Protein AF-A0A170ZCL8-F1 (afdb_monomer_lite)

InterPro domains:
  IPR005365 Nitrogen permease regulator 3 [PF03666] (41-230)
  IPR005365 Nitrogen permease regulator 3 [PTHR13153] (8-232)

Secondary structure (DSSP, 8-state):
-----TT-TTS-EEEEETTEEEEEEEEEEPPP--TTS-S-SPPEEEEEEEEEETT--HHHHHHHHHHHHHHHHHHHHHHHHH-HHHHHHHHHHHHHHHHTT-TTS-S----HHHHHHHH-HHHHHHHHHHHHHHHTSEEEEEETTTEEEEEE-HHHHHHHH-TT----HHHHHHHHHH--TTPBP--SS-HHHHHHHS-TTS-HHHHHHHHH--TTSBHHHHHHHTT--HHHHHHHTT-

Foldseek 3Di:
DPDDDPPQQAPWDWDDDPQKTKTWHWHWAQAADDPPDDSPDDTDTDIDIDIDTPPDDPLLSVQVHVVRVVVSVVVSVVRNVPVLVVVLVVQLVVLLVVLVVPPPDDDPRDDSLVSSCVRHPVSVLVVQQVVCCVPQQWRWDDVVVPRTDTGHDLQRNCCVVPVVDRDRVVNLVVVLVVQDQQAFDDDPDQLVVVVVVDDPPPDVLVNQLSVVHDRPDGNNRSCVSSVHDSVVVSVVVRD

Radius of gyration: 21.67 Å; chains: 1; bounding box: 45×44×63 Å

Organism: Triatoma infestans (NCBI:txid30076)

pLDDT: mean 71.47, std 13.6, range [29.7, 88.5]

Sequence (239 aa):
YLRLNQNFVKVSYELKVNNVRFVGHPSQVQPCVKRGKSPNKPIILLNIVFALQASASHSIVKCYYELSKRLGTALKQEEKRCGYVNHQVKIMISAHDDCGRSDESDGDGVDPFEMILEQSSLASDLKNIYTDLCTSGLVQIRINRTLPMSFCLPQKVHQLQNKDLMVDPETIEKCLKKVRPYHGLLLLVEPCKLLETLIADTSNELIKLVKIYTPLKSLHTLSQDARLKLQSCSNWLVT

Structure (mmCIF, N/CA/C/O backbone):
data_AF-A0A170ZCL8-F1
#
_entry.id   AF-A0A170ZCL8-F1
#
loop_
_atom_site.group_PDB
_atom_site.id
_atom_site.type_symbol
_atom_site.label_atom_id
_atom_site.label_alt_id
_atom_site.label_comp_id
_atom_site.label_asym_id
_atom_site.label_entity_id
_atom_site.label_seq_id
_atom_site.pdbx_PDB_ins_code
_atom_site.Cartn_x
_atom_site.Cartn_y
_atom_site.Cartn_z
_atom_site.occupancy
_atom_site.B_iso_or_equiv
_atom_site.auth_seq_id
_atom_site.auth_comp_id
_atom_site.auth_asym_id
_atom_site.auth_atom_id
_atom_site.pdbx_PDB_model_num
ATOM 1 N N . TYR A 1 1 ? -0.986 2.720 -26.668 1.00 29.70 1 TYR A N 1
ATOM 2 C CA . TYR A 1 1 ? -0.470 3.886 -25.920 1.00 29.70 1 TYR A CA 1
ATOM 3 C C . TYR A 1 1 ? -1.454 5.051 -26.006 1.00 29.70 1 TYR A C 1
ATOM 5 O O . TYR A 1 1 ? -1.397 5.830 -26.948 1.00 29.70 1 TYR A O 1
ATOM 13 N N . LEU A 1 2 ? -2.401 5.159 -25.065 1.00 31.81 2 LEU A N 1
ATOM 14 C CA . LEU A 1 2 ? -3.303 6.316 -24.993 1.00 31.81 2 LEU A CA 1
ATOM 15 C C . LEU A 1 2 ? -2.594 7.451 -24.245 1.00 31.81 2 LEU A C 1
ATOM 17 O O . LEU A 1 2 ? -2.288 7.343 -23.059 1.00 31.81 2 LEU A O 1
ATOM 21 N N . ARG A 1 3 ? -2.282 8.521 -24.979 1.00 30.72 3 ARG A N 1
ATOM 22 C CA . ARG A 1 3 ? -1.590 9.719 -24.494 1.00 30.72 3 ARG A CA 1
ATOM 23 C C . ARG A 1 3 ? -2.532 10.486 -23.560 1.00 30.72 3 ARG A C 1
ATOM 25 O O . ARG A 1 3 ? -3.450 11.161 -24.013 1.00 30.72 3 ARG A O 1
ATOM 32 N N . LEU A 1 4 ? -2.336 10.340 -22.250 1.00 40.78 4 LEU A N 1
ATOM 33 C CA . LEU A 1 4 ? -3.091 11.079 -21.239 1.00 40.78 4 LEU A CA 1
ATOM 34 C C . LEU A 1 4 ? -2.685 12.559 -21.274 1.00 40.78 4 LEU A C 1
ATOM 36 O O . LEU A 1 4 ? -1.531 12.904 -21.023 1.00 40.78 4 LEU A O 1
ATOM 40 N N . ASN A 1 5 ? -3.645 13.424 -21.607 1.00 35.91 5 ASN A N 1
ATOM 41 C CA . ASN A 1 5 ? -3.468 14.873 -21.641 1.00 35.91 5 ASN A CA 1
ATOM 42 C C . ASN A 1 5 ? -3.040 15.417 -20.265 1.00 35.91 5 ASN A C 1
ATOM 44 O O . ASN A 1 5 ? -3.601 15.045 -19.233 1.00 35.91 5 ASN A O 1
ATOM 48 N N . GLN A 1 6 ? -2.095 16.363 -20.271 1.00 42.09 6 GLN A N 1
ATOM 49 C CA . GLN A 1 6 ? -1.476 17.002 -19.095 1.00 42.09 6 GLN A CA 1
ATOM 50 C C . GLN A 1 6 ? -2.456 17.752 -18.160 1.00 42.09 6 GLN A C 1
ATOM 52 O O . GLN A 1 6 ? -2.046 18.241 -17.112 1.00 42.09 6 GLN A O 1
ATOM 57 N N . ASN A 1 7 ? -3.751 17.802 -18.485 1.00 37.53 7 ASN A N 1
ATOM 58 C CA . ASN A 1 7 ? -4.774 18.527 -17.725 1.00 37.53 7 ASN A CA 1
ATOM 59 C C . ASN A 1 7 ? -5.430 17.706 -16.594 1.00 37.53 7 ASN A C 1
ATOM 61 O O . ASN A 1 7 ? -6.187 18.260 -15.804 1.00 37.53 7 ASN A O 1
ATOM 65 N N . PHE A 1 8 ? -5.137 16.405 -16.464 1.00 43.09 8 PHE A N 1
ATOM 66 C CA . PHE A 1 8 ? -5.788 15.522 -15.476 1.00 43.09 8 PHE A CA 1
ATOM 67 C C . PHE A 1 8 ? -5.082 15.424 -14.117 1.00 43.09 8 PHE A C 1
ATOM 69 O O . PHE A 1 8 ? -5.422 14.566 -13.316 1.00 43.09 8 PHE A O 1
ATOM 76 N N . VAL A 1 9 ? -4.146 16.323 -13.811 1.00 43.97 9 VAL A N 1
ATOM 77 C CA . VAL A 1 9 ? -3.183 16.266 -12.686 1.00 43.97 9 VAL A CA 1
ATOM 78 C C . VAL A 1 9 ? -3.770 16.090 -11.263 1.00 43.97 9 VAL A C 1
ATOM 80 O O . VAL A 1 9 ? -3.011 15.926 -10.309 1.00 43.97 9 VAL A O 1
ATOM 83 N N . LYS A 1 10 ? -5.095 16.089 -11.069 1.00 42.00 10 LYS A N 1
ATOM 84 C CA . LYS A 1 10 ? -5.740 15.855 -9.760 1.00 42.00 10 LYS A CA 1
ATOM 85 C C . LYS A 1 10 ? -7.084 15.118 -9.810 1.00 42.00 10 LYS A C 1
ATOM 87 O O . LYS A 1 10 ? -7.735 15.009 -8.773 1.00 42.00 10 LYS A O 1
ATOM 92 N N . VAL A 1 11 ? -7.529 14.646 -10.974 1.00 45.38 11 VAL A N 1
ATOM 93 C CA . VAL A 1 11 ? -8.882 14.085 -11.131 1.00 45.38 11 VAL A CA 1
ATOM 94 C C . VAL A 1 11 ? -8.796 12.565 -11.200 1.00 45.38 11 VAL A C 1
ATOM 96 O O . VAL A 1 11 ? -7.907 12.024 -11.854 1.00 45.38 11 VAL A O 1
ATOM 99 N N . SER A 1 12 ? -9.701 11.880 -10.498 1.00 51.16 12 SER A N 1
ATOM 100 C CA . SER A 1 12 ? -9.861 10.429 -10.592 1.00 51.16 12 SER A CA 1
ATOM 101 C C . SER A 1 12 ? -10.035 10.025 -12.050 1.00 51.16 12 SER A C 1
ATOM 103 O O . SER A 1 12 ? -10.982 10.463 -12.704 1.00 51.16 12 SER A O 1
ATOM 105 N N . TYR A 1 13 ? -9.107 9.220 -12.559 1.00 55.72 13 TYR A N 1
ATOM 106 C CA . TYR A 1 13 ? -9.197 8.690 -13.905 1.00 55.72 13 TYR A CA 1
ATOM 107 C C . TYR A 1 13 ? -9.897 7.340 -13.842 1.00 55.72 13 TYR A C 1
ATOM 109 O O . TYR A 1 13 ? -9.362 6.381 -13.281 1.00 55.72 13 TYR A O 1
ATOM 117 N N . GLU A 1 14 ? -11.100 7.297 -14.401 1.00 56.03 14 GLU A N 1
ATOM 118 C CA . GLU A 1 14 ? -11.858 6.076 -14.621 1.00 56.03 14 GLU A CA 1
ATOM 119 C C . GLU A 1 14 ? -12.137 5.960 -16.120 1.00 56.03 14 GLU A C 1
ATOM 121 O O . GLU A 1 14 ? -12.876 6.764 -16.688 1.00 56.03 14 GLU A O 1
ATOM 126 N N . LEU A 1 15 ? -11.516 4.982 -16.778 1.00 57.78 15 LEU A N 1
ATOM 127 C CA . LEU A 1 15 ? -11.761 4.688 -18.188 1.00 57.78 15 LEU A CA 1
ATOM 128 C C . LEU A 1 15 ? -12.281 3.261 -18.301 1.00 57.78 15 LEU A C 1
ATOM 130 O O . LEU A 1 15 ? -11.588 2.308 -17.956 1.00 57.78 15 LEU A O 1
ATOM 134 N N . LYS A 1 16 ? -13.506 3.105 -18.798 1.00 58.59 16 LYS A N 1
ATOM 135 C CA . LYS A 1 16 ? -14.080 1.795 -19.100 1.00 58.59 16 LYS A CA 1
ATOM 136 C C . LYS A 1 16 ? -13.888 1.509 -20.582 1.00 58.59 16 LYS A C 1
ATOM 138 O O . LYS A 1 16 ? -14.457 2.201 -21.420 1.00 58.59 16 LYS A O 1
ATOM 143 N N . VAL A 1 17 ? -13.102 0.486 -20.895 1.00 61.31 17 VAL A N 1
ATOM 144 C CA . VAL A 1 17 ? -12.978 -0.050 -22.253 1.00 61.31 17 VAL A CA 1
ATOM 145 C C . VAL A 1 17 ? -13.380 -1.514 -22.193 1.00 61.31 17 VAL A C 1
ATOM 147 O O . VAL A 1 17 ? -12.732 -2.327 -21.534 1.00 61.31 17 VAL A O 1
ATOM 150 N N . ASN A 1 18 ? -14.480 -1.850 -22.865 1.00 69.94 18 ASN A N 1
ATOM 151 C CA . ASN A 1 18 ? -15.075 -3.187 -22.860 1.00 69.94 18 ASN A CA 1
ATOM 152 C C . ASN A 1 18 ? -15.367 -3.693 -21.427 1.00 69.94 18 ASN A C 1
ATOM 154 O O . ASN A 1 18 ? -16.066 -3.032 -20.651 1.00 69.94 18 ASN A O 1
ATOM 158 N N . ASN A 1 19 ? -14.811 -4.861 -21.081 1.00 69.25 19 ASN A N 1
ATOM 159 C CA . ASN A 1 19 ? -14.944 -5.529 -19.786 1.00 69.25 19 ASN A CA 1
ATOM 160 C C . ASN A 1 19 ? -13.862 -5.125 -18.772 1.00 69.25 19 ASN A C 1
ATOM 162 O O . ASN A 1 19 ? -13.775 -5.738 -17.707 1.00 69.25 19 ASN A O 1
ATOM 166 N N . VAL A 1 20 ? -13.062 -4.096 -19.072 1.00 70.25 20 VAL A N 1
ATOM 167 C CA . VAL A 1 20 ? -11.973 -3.620 -18.214 1.00 70.25 20 VAL A CA 1
ATOM 168 C C . VAL A 1 20 ? -12.199 -2.153 -17.840 1.00 70.25 20 VAL A C 1
ATOM 170 O O . VAL A 1 20 ? -12.483 -1.301 -18.683 1.00 70.25 20 VAL A O 1
ATOM 173 N N . ARG A 1 21 ? -12.092 -1.856 -16.547 1.00 71.62 21 ARG A N 1
ATOM 174 C CA . ARG A 1 21 ? -12.152 -0.522 -15.952 1.00 71.62 21 ARG A CA 1
ATOM 175 C C . ARG A 1 21 ? -10.758 -0.155 -15.457 1.00 71.62 21 ARG A C 1
ATOM 177 O O . ARG A 1 21 ? -10.243 -0.769 -14.528 1.00 71.62 21 ARG A O 1
ATOM 184 N N . PHE A 1 22 ? -10.153 0.845 -16.077 1.00 74.44 22 PHE A N 1
ATOM 185 C CA . PHE A 1 22 ? -8.878 1.414 -15.666 1.00 74.44 22 PHE A CA 1
ATOM 186 C C . PHE A 1 22 ? -9.122 2.469 -14.592 1.00 74.44 22 PHE A C 1
ATOM 188 O O . PHE A 1 22 ? -9.864 3.421 -14.827 1.00 74.44 22 PHE A O 1
ATOM 195 N N . VAL A 1 23 ? -8.504 2.296 -13.428 1.00 72.88 23 VAL A N 1
ATOM 196 C CA . VAL A 1 23 ? -8.643 3.163 -12.256 1.00 72.88 23 VAL A CA 1
ATOM 197 C C . VAL A 1 23 ? -7.262 3.662 -11.865 1.00 72.88 23 VAL A C 1
ATOM 199 O O . VAL A 1 23 ? -6.367 2.868 -11.584 1.00 72.88 23 VAL A O 1
ATOM 202 N N . GLY A 1 24 ? -7.066 4.975 -11.827 1.00 64.44 24 GLY A N 1
ATOM 203 C CA . GLY A 1 24 ? -5.784 5.547 -11.426 1.00 64.44 24 GLY A CA 1
ATOM 204 C C . GLY A 1 24 ? -5.890 6.980 -10.931 1.00 64.44 24 GLY A C 1
ATOM 205 O O . GLY A 1 24 ? -6.834 7.709 -11.248 1.00 64.44 24 GLY A O 1
ATOM 206 N N . HIS A 1 25 ? -4.898 7.390 -10.148 1.00 65.00 25 HIS A N 1
ATOM 207 C CA . HIS A 1 25 ? -4.704 8.776 -9.755 1.00 65.00 25 HIS A CA 1
ATOM 208 C C . HIS A 1 25 ? -3.434 9.315 -10.428 1.00 65.00 25 HIS A C 1
ATOM 210 O O . HIS A 1 25 ? -2.323 9.008 -9.976 1.00 65.00 25 HIS A O 1
ATOM 216 N N . PRO A 1 26 ? -3.563 10.097 -11.516 1.00 60.16 26 PRO A N 1
ATOM 217 C CA . PRO A 1 26 ? -2.404 10.681 -12.174 1.00 60.16 26 PRO A CA 1
ATOM 218 C C . PRO A 1 26 ? -1.692 11.619 -11.201 1.00 60.16 26 PRO A C 1
ATOM 220 O O . PRO A 1 26 ? -2.253 12.610 -10.732 1.00 60.16 26 PRO A O 1
ATOM 223 N N . SER A 1 27 ? -0.450 11.289 -10.864 1.00 56.75 27 SER A N 1
ATOM 224 C CA . SER A 1 27 ? 0.326 12.015 -9.869 1.00 56.75 27 SER A CA 1
ATOM 225 C C . SER A 1 27 ? 1.436 12.783 -10.567 1.00 56.75 27 SER A C 1
ATOM 227 O O . SER A 1 27 ? 2.410 12.216 -11.056 1.00 56.75 27 SER A O 1
ATOM 229 N N . GLN A 1 28 ? 1.319 14.112 -10.598 1.00 57.62 28 GLN A N 1
ATOM 230 C CA . GLN A 1 28 ? 2.414 14.939 -11.095 1.00 57.62 28 GLN A CA 1
ATOM 231 C C . GLN A 1 28 ? 3.550 14.949 -10.070 1.00 57.62 28 GLN A C 1
ATOM 233 O O . GLN A 1 28 ? 3.407 15.467 -8.945 1.00 57.62 28 GLN A O 1
ATOM 238 N N . VAL A 1 29 ? 4.683 14.389 -10.481 1.00 58.31 29 VAL A N 1
ATOM 239 C CA . VAL A 1 29 ? 5.902 14.344 -9.691 1.00 58.31 29 VAL A CA 1
ATOM 240 C C . VAL A 1 29 ? 6.794 15.496 -10.142 1.00 58.31 29 VAL A C 1
ATOM 242 O O . VAL A 1 29 ? 7.237 15.578 -11.285 1.00 58.31 29 VAL A O 1
ATOM 245 N N . GLN A 1 30 ? 7.013 16.447 -9.236 1.00 55.00 30 GLN A N 1
ATOM 246 C CA . GLN A 1 30 ? 7.969 17.521 -9.479 1.00 55.00 30 GLN A CA 1
ATOM 247 C C . GLN A 1 30 ? 9.373 17.020 -9.121 1.00 55.00 30 GLN A C 1
ATOM 249 O O . GLN A 1 30 ? 9.526 16.450 -8.036 1.00 55.00 30 GLN A O 1
ATOM 254 N N . PRO A 1 31 ? 10.382 17.241 -9.981 1.00 54.31 31 PRO A N 1
ATOM 255 C CA . PRO A 1 31 ? 11.750 16.824 -9.707 1.00 54.31 31 PRO A CA 1
ATOM 256 C C . PRO A 1 31 ? 12.303 17.462 -8.430 1.00 54.31 31 PRO A C 1
ATOM 258 O O . PRO A 1 31 ? 11.972 18.599 -8.087 1.00 54.31 31 PRO A O 1
ATOM 261 N N . CYS A 1 32 ? 13.217 16.760 -7.759 1.00 46.41 32 CYS A N 1
ATOM 262 C CA . CYS A 1 32 ? 13.973 17.311 -6.638 1.00 46.41 32 CYS A CA 1
ATOM 263 C C . CYS A 1 32 ? 14.767 18.566 -7.063 1.00 46.41 32 CYS A C 1
ATOM 265 O O . CYS A 1 32 ? 15.687 18.491 -7.898 1.00 46.41 32 CYS A O 1
ATOM 267 N N . VAL A 1 33 ? 14.433 19.710 -6.453 1.00 50.56 33 VAL A N 1
ATOM 268 C CA . VAL A 1 33 ? 15.186 20.966 -6.552 1.00 50.56 33 VAL A CA 1
ATOM 269 C C . VAL A 1 33 ? 16.325 20.907 -5.535 1.00 50.56 33 VAL A C 1
ATOM 271 O O . VAL A 1 33 ? 16.160 21.260 -4.369 1.00 50.56 33 VAL A O 1
ATOM 274 N N . LYS A 1 34 ? 17.503 20.439 -5.957 1.00 46.84 34 LYS A N 1
ATOM 275 C CA . LYS A 1 34 ? 18.723 20.644 -5.163 1.00 46.84 34 LYS A CA 1
ATOM 276 C C . LYS A 1 34 ? 19.035 22.147 -5.195 1.00 46.84 34 LYS A C 1
ATOM 278 O O . LYS A 1 34 ? 19.140 22.709 -6.286 1.00 46.84 34 LYS A O 1
ATOM 283 N N . ARG A 1 35 ? 19.141 22.797 -4.025 1.00 43.53 35 ARG A N 1
ATOM 284 C CA . ARG A 1 35 ? 19.491 24.229 -3.906 1.00 43.53 35 ARG A CA 1
ATOM 285 C C . ARG A 1 35 ? 20.733 24.519 -4.763 1.00 43.53 35 ARG A C 1
ATOM 287 O O . ARG A 1 35 ? 21.769 23.899 -4.552 1.00 43.53 35 ARG A O 1
ATOM 294 N N . GLY A 1 36 ? 20.603 25.425 -5.735 1.00 48.81 36 GLY A N 1
ATOM 295 C CA . GLY A 1 36 ? 21.721 25.930 -6.543 1.00 48.81 36 GLY A CA 1
ATOM 296 C C . GLY A 1 36 ? 21.880 25.376 -7.968 1.00 48.81 36 GLY A C 1
ATOM 297 O O . GLY A 1 36 ? 22.827 25.772 -8.636 1.00 48.81 36 GLY A O 1
ATOM 298 N N . LYS A 1 37 ? 20.993 24.506 -8.479 1.00 46.94 37 LYS A N 1
ATOM 299 C CA . LYS A 1 37 ? 20.982 24.122 -9.912 1.00 46.94 37 LYS A CA 1
ATOM 300 C C . LYS A 1 37 ? 19.646 24.487 -10.563 1.00 46.94 37 LYS A C 1
ATOM 302 O O . LYS A 1 37 ? 18.600 24.323 -9.938 1.00 46.94 37 LYS A O 1
ATOM 307 N N . SER A 1 38 ? 19.705 25.011 -11.790 1.00 42.34 38 SER A N 1
ATOM 308 C CA . SER A 1 38 ? 18.560 25.526 -12.555 1.00 42.34 38 SER A CA 1
ATOM 309 C C . SER A 1 38 ? 17.382 24.533 -12.618 1.00 42.34 38 SER A C 1
ATOM 311 O O . SER A 1 38 ? 17.595 23.316 -12.610 1.00 42.34 38 SER A O 1
ATOM 313 N N . PRO A 1 39 ? 16.128 25.020 -12.706 1.00 48.50 39 PRO A N 1
ATOM 314 C CA . PRO A 1 39 ? 14.911 24.201 -12.644 1.00 48.50 39 PRO A CA 1
ATOM 315 C C . PRO A 1 39 ? 14.649 23.363 -13.914 1.00 48.50 39 PRO A C 1
ATOM 317 O O . PRO A 1 39 ? 13.539 22.881 -14.111 1.00 48.50 39 PRO A O 1
ATOM 320 N N . ASN A 1 40 ? 15.653 23.140 -14.768 1.00 44.97 40 ASN A N 1
ATOM 321 C CA . ASN A 1 40 ? 15.523 22.493 -16.082 1.00 44.97 40 ASN A CA 1
ATOM 322 C C . ASN A 1 40 ? 15.459 20.955 -16.030 1.00 44.97 40 ASN A C 1
ATOM 324 O O . ASN A 1 40 ? 15.904 20.278 -16.955 1.00 44.97 40 ASN A O 1
ATOM 328 N N . LYS A 1 41 ? 14.919 20.366 -14.959 1.00 55.25 41 LYS A N 1
ATOM 329 C CA . LYS A 1 41 ? 14.630 18.926 -14.964 1.00 55.25 41 LYS A CA 1
ATOM 330 C C . LYS A 1 41 ? 13.221 18.710 -15.522 1.00 55.25 41 LYS A C 1
ATOM 332 O O . LYS A 1 41 ? 12.296 19.355 -15.025 1.00 55.25 41 LYS A O 1
ATOM 337 N N . PRO A 1 42 ? 13.033 17.825 -16.519 1.00 55.22 42 PRO A N 1
ATOM 338 C CA . PRO A 1 42 ? 11.715 17.567 -17.081 1.00 55.22 42 PRO A CA 1
ATOM 339 C C . PRO A 1 42 ? 10.770 17.058 -15.988 1.00 55.22 42 PRO A C 1
ATOM 341 O O . PRO A 1 42 ? 11.149 16.243 -15.146 1.00 55.22 42 PRO A O 1
ATOM 344 N N . ILE A 1 43 ? 9.541 17.575 -15.988 1.00 58.22 43 ILE A N 1
ATOM 345 C CA . ILE A 1 43 ? 8.468 17.118 -15.104 1.00 58.22 43 ILE A CA 1
ATOM 346 C C . ILE A 1 43 ? 8.180 15.653 -15.441 1.00 58.22 43 ILE A C 1
ATOM 348 O O . ILE A 1 43 ? 7.842 15.341 -16.582 1.00 58.22 43 ILE A O 1
ATOM 352 N N . ILE A 1 44 ? 8.281 14.767 -14.450 1.00 65.69 44 ILE A N 1
ATOM 353 C CA . ILE A 1 44 ? 7.926 13.357 -14.615 1.00 65.69 44 ILE A CA 1
ATOM 354 C C . ILE A 1 44 ? 6.444 13.217 -14.256 1.00 65.69 44 ILE A C 1
ATOM 356 O O . ILE A 1 44 ? 6.033 13.434 -13.113 1.00 65.69 44 ILE A O 1
ATOM 360 N N . LEU A 1 45 ? 5.618 12.887 -15.248 1.00 68.12 45 LEU A N 1
ATOM 361 C CA . LEU A 1 45 ? 4.231 12.501 -15.007 1.00 68.12 45 LEU A CA 1
ATOM 362 C C . LEU A 1 45 ? 4.209 11.013 -14.653 1.00 68.12 45 LEU A C 1
ATOM 364 O O . LEU A 1 45 ? 4.455 10.175 -15.517 1.00 68.12 45 LEU A O 1
ATOM 368 N N . LEU A 1 46 ? 3.927 10.693 -13.390 1.00 69.62 46 LEU A N 1
ATOM 369 C CA . LEU A 1 46 ? 3.805 9.315 -12.933 1.00 69.62 46 LEU A CA 1
ATOM 370 C C . LEU A 1 46 ? 2.324 8.947 -12.832 1.00 69.62 46 LEU A C 1
ATOM 372 O O . LEU A 1 46 ? 1.581 9.516 -12.030 1.00 69.62 46 LEU A O 1
ATOM 376 N N . ASN A 1 47 ? 1.907 7.962 -13.621 1.00 73.88 47 ASN A N 1
ATOM 377 C CA . ASN A 1 47 ? 0.536 7.469 -13.622 1.00 73.88 47 ASN A CA 1
ATOM 378 C C . ASN A 1 47 ? 0.528 5.997 -13.213 1.00 73.88 47 ASN A C 1
ATOM 380 O O . ASN A 1 47 ? 0.979 5.145 -13.972 1.00 73.88 47 ASN A O 1
ATOM 384 N N . ILE A 1 48 ? -0.004 5.709 -12.024 1.00 78.00 48 ILE A N 1
ATOM 385 C CA . ILE A 1 48 ? -0.245 4.339 -11.562 1.00 78.00 48 ILE A CA 1
ATOM 386 C C . ILE A 1 48 ? -1.702 4.007 -11.851 1.00 78.00 48 ILE A C 1
ATOM 388 O O . ILE A 1 48 ? -2.607 4.607 -11.263 1.00 78.00 48 ILE A O 1
ATOM 392 N N . VAL A 1 49 ? -1.917 3.066 -12.765 1.00 80.12 49 VAL A N 1
ATOM 393 C CA . VAL A 1 49 ? -3.245 2.666 -13.230 1.00 80.12 49 VAL A CA 1
ATOM 394 C C . VAL A 1 49 ? -3.446 1.185 -12.943 1.00 80.12 49 VAL A C 1
ATOM 396 O O . VAL A 1 49 ? -2.646 0.352 -13.358 1.00 80.12 49 VAL A O 1
ATOM 399 N N . PHE A 1 50 ? -4.534 0.865 -12.257 1.00 81.00 50 PHE A N 1
ATOM 400 C CA . PHE A 1 50 ? -5.001 -0.496 -12.041 1.00 81.00 50 PHE A CA 1
ATOM 401 C C . PHE A 1 50 ? -6.062 -0.845 -13.080 1.00 81.00 50 PHE A C 1
ATOM 403 O O . PHE A 1 50 ? -6.972 -0.056 -13.331 1.00 81.00 50 PHE A O 1
ATOM 410 N N . ALA A 1 51 ? -5.967 -2.032 -13.670 1.00 81.56 51 ALA A N 1
ATOM 411 C CA . ALA A 1 51 ? -6.991 -2.578 -14.550 1.00 81.56 51 ALA A CA 1
ATOM 412 C C . ALA A 1 51 ? -7.877 -3.544 -13.751 1.00 81.56 51 ALA A C 1
ATOM 414 O O . ALA A 1 51 ? -7.407 -4.576 -13.278 1.00 81.56 51 ALA A O 1
ATOM 415 N N . LEU A 1 52 ? -9.151 -3.196 -13.577 1.00 80.00 52 LEU A N 1
ATOM 416 C CA . LEU A 1 52 ? -10.156 -4.010 -12.893 1.00 80.00 52 LEU A CA 1
ATOM 417 C C . LEU A 1 52 ? -11.200 -4.538 -13.875 1.00 80.00 52 LEU A C 1
ATOM 419 O O . LEU A 1 52 ? -11.402 -3.974 -14.946 1.00 80.00 52 LEU A O 1
ATOM 423 N N . GLN A 1 53 ? -11.926 -5.587 -13.493 1.00 75.62 53 GLN A N 1
ATOM 424 C CA . GLN A 1 53 ? -13.077 -6.052 -14.263 1.00 75.62 53 GLN A CA 1
ATOM 425 C C . GLN A 1 53 ? -14.232 -5.039 -14.184 1.00 75.62 53 GLN A C 1
ATOM 427 O O . GLN A 1 53 ? -14.489 -4.435 -13.141 1.00 75.62 53 GLN A O 1
ATOM 432 N N . ALA A 1 54 ? -14.966 -4.860 -15.283 1.00 70.31 54 ALA A N 1
ATOM 433 C CA . ALA A 1 54 ? -16.062 -3.893 -15.390 1.00 70.31 54 ALA A CA 1
ATOM 434 C C . ALA A 1 54 ? -17.205 -4.101 -14.375 1.00 70.31 54 ALA A C 1
ATOM 436 O O . ALA A 1 54 ? -17.901 -3.129 -14.062 1.00 70.31 54 ALA A O 1
ATOM 437 N N . SER A 1 55 ? -17.378 -5.332 -13.882 1.00 71.31 55 SER A N 1
ATOM 438 C CA . SER A 1 55 ? -18.376 -5.754 -12.889 1.00 71.31 55 SER A CA 1
ATOM 439 C C . SER A 1 55 ? -18.009 -5.414 -11.440 1.00 71.31 55 SER A C 1
ATOM 441 O O . SER A 1 55 ? -18.826 -5.640 -10.550 1.00 71.31 55 SER A O 1
ATOM 443 N N . ALA A 1 56 ? -16.810 -4.883 -11.178 1.00 72.44 56 ALA A N 1
ATOM 444 C CA . ALA A 1 56 ? -16.388 -4.538 -9.824 1.00 72.44 56 ALA A CA 1
ATOM 445 C C . ALA A 1 56 ? -17.289 -3.452 -9.205 1.00 72.44 56 ALA A C 1
ATOM 447 O O . ALA A 1 56 ? -17.664 -2.479 -9.871 1.00 72.44 56 ALA A O 1
ATOM 448 N N . SER A 1 57 ? -17.615 -3.609 -7.918 1.00 77.94 57 SER A N 1
ATOM 449 C CA . SER A 1 57 ? -18.437 -2.650 -7.176 1.00 77.94 57 SER A CA 1
ATOM 450 C C . SER A 1 57 ? -17.729 -1.298 -7.021 1.00 77.94 57 SER A C 1
ATOM 452 O O . SER A 1 57 ? -16.497 -1.199 -7.025 1.00 77.94 57 SER A O 1
ATOM 454 N N . HIS A 1 58 ? -18.513 -0.227 -6.878 1.00 77.81 58 HIS A N 1
ATOM 455 C CA . HIS A 1 58 ? -17.980 1.134 -6.770 1.00 77.81 58 HIS A CA 1
ATOM 456 C C . HIS A 1 58 ? -17.066 1.312 -5.544 1.00 77.81 58 HIS A C 1
ATOM 458 O O . HIS A 1 58 ? -16.058 2.015 -5.611 1.00 77.81 58 HIS A O 1
ATOM 464 N N . SER A 1 59 ? -17.360 0.618 -4.444 1.00 77.06 59 SER A N 1
ATOM 465 C CA . SER A 1 59 ? -16.553 0.653 -3.223 1.00 77.06 59 SER A CA 1
ATOM 466 C C . SER A 1 59 ? -15.164 0.035 -3.432 1.00 77.06 59 SER A C 1
ATOM 468 O O . SER A 1 59 ? -14.175 0.591 -2.956 1.00 77.06 59 SER A O 1
ATOM 470 N N . ILE A 1 60 ? -15.056 -1.056 -4.204 1.00 78.69 60 ILE A N 1
ATOM 471 C CA . ILE A 1 60 ? -13.762 -1.653 -4.584 1.00 78.69 60 ILE A CA 1
ATOM 472 C C . ILE A 1 60 ? -12.962 -0.662 -5.421 1.00 78.69 60 ILE A C 1
ATOM 474 O O . ILE A 1 60 ? -11.798 -0.395 -5.130 1.00 78.69 60 ILE A O 1
ATOM 478 N N . VAL A 1 61 ? -13.600 -0.072 -6.433 1.00 80.56 61 VAL A N 1
ATOM 479 C CA . VAL A 1 61 ? -12.975 0.935 -7.301 1.00 80.56 61 VAL A CA 1
ATOM 480 C C . VAL A 1 61 ? -12.420 2.098 -6.472 1.00 80.56 61 VAL A C 1
ATOM 482 O O . VAL A 1 61 ? -11.278 2.510 -6.679 1.00 80.56 61 VAL A O 1
ATOM 485 N N . LYS A 1 62 ? -13.171 2.567 -5.468 1.00 80.88 62 LYS A N 1
ATOM 486 C CA . LYS A 1 62 ? -12.727 3.601 -4.521 1.00 80.88 62 LYS A CA 1
ATOM 487 C C . LYS A 1 62 ? -11.508 3.164 -3.697 1.00 80.88 62 LYS A C 1
ATOM 489 O O . LYS A 1 62 ? -10.599 3.971 -3.504 1.00 80.88 62 LYS A O 1
ATOM 494 N N . CYS A 1 63 ? -11.440 1.911 -3.245 1.00 81.06 63 CYS A N 1
ATOM 495 C CA . CYS A 1 63 ? -10.265 1.387 -2.540 1.00 81.06 63 CYS A CA 1
ATOM 496 C C . CYS A 1 63 ? -9.015 1.367 -3.436 1.00 81.06 63 CYS A C 1
ATOM 498 O O . CYS A 1 63 ? -7.970 1.867 -3.028 1.00 81.06 63 CYS A O 1
ATOM 500 N N . TYR A 1 64 ? -9.116 0.862 -4.670 1.00 83.31 64 TYR A N 1
ATOM 501 C CA . TYR A 1 64 ? -7.991 0.866 -5.620 1.00 83.31 64 TYR A CA 1
ATOM 502 C C . TYR A 1 64 ? -7.564 2.284 -6.016 1.00 83.31 64 TYR A C 1
ATOM 504 O O . TYR A 1 64 ? -6.376 2.554 -6.207 1.00 83.31 64 TYR A O 1
ATOM 512 N N . TYR A 1 65 ? -8.517 3.212 -6.085 1.00 82.50 65 TYR A N 1
ATOM 513 C CA . TYR A 1 65 ? -8.224 4.626 -6.269 1.00 82.50 65 TYR A CA 1
ATOM 514 C C . TYR A 1 65 ? -7.417 5.206 -5.098 1.00 82.50 65 TYR A C 1
ATOM 516 O O . TYR A 1 65 ? -6.396 5.860 -5.318 1.00 82.50 65 TYR A O 1
ATOM 524 N N . GLU A 1 66 ? -7.832 4.946 -3.857 1.00 82.38 66 GLU A N 1
ATOM 525 C CA . GLU A 1 66 ? -7.113 5.415 -2.668 1.00 82.38 66 GLU A CA 1
ATOM 526 C C . GLU A 1 66 ? -5.713 4.789 -2.574 1.00 82.38 66 GLU A C 1
ATOM 528 O O . GLU A 1 66 ? -4.757 5.489 -2.242 1.00 82.38 66 GLU A O 1
ATOM 533 N N . LEU A 1 67 ? -5.554 3.518 -2.957 1.00 84.06 67 LEU A N 1
ATOM 534 C CA . LEU A 1 67 ? -4.244 2.875 -3.078 1.00 84.06 67 LEU A CA 1
ATOM 535 C C . LEU A 1 67 ? -3.356 3.575 -4.116 1.00 84.06 67 LEU A C 1
ATOM 537 O O . LEU A 1 67 ? -2.223 3.940 -3.804 1.00 84.06 67 LEU A O 1
ATOM 541 N N . SER A 1 68 ? -3.868 3.810 -5.330 1.00 84.88 68 SER A N 1
ATOM 542 C CA . SER A 1 68 ? -3.139 4.521 -6.395 1.00 84.88 68 SER A CA 1
ATOM 543 C C . SER A 1 68 ? -2.700 5.914 -5.937 1.00 84.88 68 SER A C 1
ATOM 545 O O . SER A 1 68 ? -1.547 6.308 -6.120 1.00 84.88 68 SER A O 1
ATOM 547 N N . LYS A 1 69 ? -3.588 6.639 -5.250 1.00 82.88 69 LYS A N 1
ATOM 548 C CA . LYS A 1 69 ? -3.290 7.950 -4.671 1.00 82.88 69 LYS A CA 1
ATOM 549 C C . LYS A 1 69 ? -2.205 7.867 -3.597 1.00 82.88 69 LYS A C 1
ATOM 551 O O . LYS A 1 69 ? -1.276 8.673 -3.629 1.00 82.88 69 LYS A O 1
ATOM 556 N N . ARG A 1 70 ? -2.282 6.904 -2.671 1.00 83.19 70 ARG A N 1
ATOM 557 C CA . ARG A 1 70 ? -1.261 6.702 -1.629 1.00 83.19 70 ARG A CA 1
ATOM 558 C C . ARG A 1 70 ? 0.100 6.385 -2.243 1.00 83.19 70 ARG A C 1
ATOM 560 O O . ARG A 1 70 ? 1.063 7.086 -1.929 1.00 83.19 70 ARG A O 1
ATOM 567 N N . LEU A 1 71 ? 0.167 5.433 -3.176 1.00 84.94 71 LEU A N 1
ATOM 568 C CA . LEU A 1 71 ? 1.386 5.098 -3.926 1.00 84.94 71 LEU A CA 1
ATOM 569 C C . LEU A 1 71 ? 1.960 6.322 -4.647 1.00 84.94 71 LEU A C 1
ATOM 571 O O . LEU A 1 71 ? 3.144 6.630 -4.506 1.00 84.94 71 LEU A O 1
ATOM 575 N N . GLY A 1 72 ? 1.112 7.085 -5.338 1.00 83.75 72 GLY A N 1
ATOM 576 C CA . GLY A 1 72 ? 1.506 8.321 -6.009 1.00 83.75 72 GLY A CA 1
ATOM 577 C C . GLY A 1 72 ? 2.069 9.373 -5.049 1.00 83.75 72 GLY A C 1
ATOM 578 O O . GLY A 1 72 ? 3.099 9.989 -5.335 1.00 83.75 72 GLY A O 1
ATOM 579 N N . THR A 1 73 ? 1.450 9.566 -3.878 1.00 82.44 73 THR A N 1
ATOM 580 C CA . THR A 1 73 ? 1.962 10.501 -2.861 1.00 82.44 73 THR A CA 1
ATOM 581 C C . THR A 1 73 ? 3.292 10.059 -2.261 1.00 82.44 73 THR A C 1
ATOM 583 O O . THR A 1 73 ? 4.166 10.905 -2.070 1.00 82.44 73 THR A O 1
ATOM 586 N N . ALA A 1 74 ? 3.477 8.761 -2.020 1.00 84.25 74 ALA A N 1
ATOM 587 C CA . ALA A 1 74 ? 4.711 8.214 -1.467 1.00 84.25 74 ALA A CA 1
ATOM 588 C C . ALA A 1 74 ? 5.875 8.326 -2.457 1.00 84.25 74 ALA A C 1
ATOM 59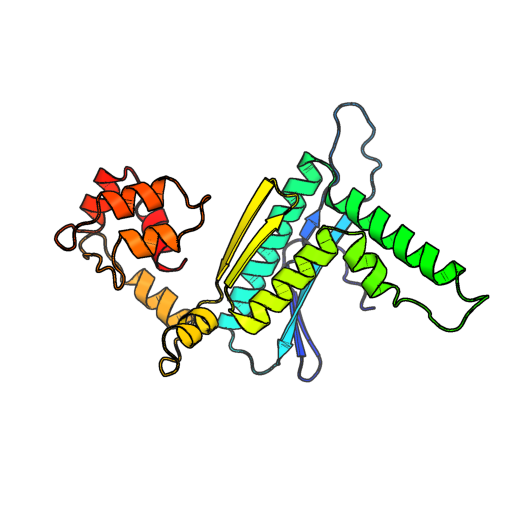0 O O . ALA A 1 74 ? 6.928 8.867 -2.122 1.00 84.25 74 ALA A O 1
ATOM 591 N N . LEU A 1 75 ? 5.661 7.944 -3.718 1.00 84.19 75 LEU A N 1
ATOM 592 C CA . LEU A 1 75 ? 6.674 8.094 -4.767 1.00 84.19 75 LEU A CA 1
ATOM 593 C C . LEU A 1 75 ? 7.002 9.564 -5.040 1.00 84.19 75 LEU A C 1
ATOM 595 O O . LEU A 1 75 ? 8.155 9.910 -5.290 1.00 84.19 75 LEU A O 1
ATOM 599 N N . LYS A 1 76 ? 6.021 10.463 -4.914 1.00 81.56 76 LYS A N 1
ATOM 600 C CA . LYS A 1 76 ? 6.259 11.908 -4.995 1.00 81.56 76 LYS A CA 1
ATOM 601 C C . LYS A 1 76 ? 7.136 12.430 -3.857 1.00 81.56 76 LYS A C 1
ATOM 603 O O . LYS A 1 76 ? 7.927 13.347 -4.082 1.00 81.56 76 LYS A O 1
ATOM 608 N N . GLN A 1 77 ? 6.984 11.901 -2.646 1.00 81.00 77 GLN A N 1
ATOM 609 C CA . GLN A 1 77 ? 7.840 12.258 -1.513 1.00 81.00 77 GLN A CA 1
ATOM 610 C C . GLN A 1 77 ? 9.263 11.726 -1.709 1.00 81.00 77 GLN A C 1
ATOM 612 O O . GLN A 1 77 ? 10.214 12.490 -1.549 1.00 81.00 77 GLN A O 1
ATOM 617 N N . GLU A 1 78 ? 9.413 10.477 -2.144 1.00 81.44 78 GLU A N 1
ATOM 618 C CA . GLU A 1 78 ? 10.725 9.872 -2.404 1.00 81.44 78 GLU A CA 1
ATOM 619 C C . GLU A 1 78 ? 11.460 10.529 -3.585 1.00 81.44 78 GLU A C 1
ATOM 621 O O . GLU A 1 78 ? 12.669 10.772 -3.512 1.00 81.44 78 GLU A O 1
ATOM 626 N N . GLU A 1 79 ? 10.748 10.944 -4.639 1.00 81.44 79 GLU A N 1
ATOM 627 C CA . GLU A 1 79 ? 11.350 11.750 -5.708 1.00 81.44 79 GLU A CA 1
ATOM 628 C C . GLU A 1 79 ? 11.826 13.108 -5.183 1.00 81.44 79 GLU A C 1
ATOM 630 O O . GLU A 1 79 ? 12.941 13.522 -5.490 1.00 81.44 79 GLU A O 1
ATOM 635 N N . LYS A 1 80 ? 11.039 13.796 -4.344 1.00 79.19 80 LYS A N 1
ATOM 636 C CA . LYS A 1 80 ? 11.469 15.065 -3.731 1.00 79.19 80 LYS A CA 1
ATOM 637 C C . LYS A 1 80 ? 12.661 14.899 -2.794 1.00 79.19 80 LYS A C 1
ATOM 639 O O . LYS A 1 80 ? 13.461 15.824 -2.690 1.00 79.19 80 LYS A O 1
ATOM 644 N N . ARG A 1 81 ? 12.766 13.765 -2.105 1.00 79.50 81 ARG A N 1
ATOM 645 C CA . ARG A 1 81 ? 13.814 13.495 -1.118 1.00 79.50 81 ARG A CA 1
ATOM 646 C C . ARG A 1 81 ? 15.145 13.157 -1.785 1.00 79.50 81 ARG A C 1
ATOM 648 O O . ARG A 1 81 ? 16.149 13.805 -1.501 1.00 79.50 81 ARG A O 1
ATOM 655 N N . CYS A 1 82 ? 15.145 12.173 -2.683 1.00 78.56 82 CYS A N 1
ATOM 656 C CA . CYS A 1 82 ? 16.372 11.590 -3.234 1.00 78.56 82 CYS A CA 1
ATOM 657 C C . CYS A 1 82 ? 16.397 11.508 -4.765 1.00 78.56 82 CYS A C 1
ATOM 659 O O . CYS A 1 82 ? 17.430 11.155 -5.329 1.00 78.56 82 CYS A O 1
ATOM 661 N N . GLY A 1 83 ? 15.309 11.854 -5.455 1.00 79.88 83 GLY A N 1
ATOM 662 C CA . GLY A 1 83 ? 15.197 11.617 -6.895 1.00 79.88 83 GLY A CA 1
ATOM 663 C C . GLY A 1 83 ? 15.070 10.129 -7.239 1.00 79.88 83 GLY A C 1
ATOM 664 O O . GLY A 1 83 ? 15.583 9.694 -8.270 1.00 79.88 83 GLY A O 1
ATOM 665 N N . TYR A 1 84 ? 14.475 9.343 -6.331 1.00 84.06 84 TYR A N 1
ATOM 666 C CA . TYR A 1 84 ? 14.413 7.884 -6.426 1.00 84.06 84 TYR A CA 1
ATOM 667 C C . TYR A 1 84 ? 13.704 7.409 -7.700 1.00 84.06 84 TYR A C 1
ATOM 669 O O . TYR A 1 84 ? 14.226 6.544 -8.398 1.00 84.06 84 TYR A O 1
ATOM 677 N N . VAL A 1 85 ? 12.564 8.011 -8.052 1.00 83.31 85 VAL A N 1
ATOM 678 C CA . VAL A 1 85 ? 11.781 7.614 -9.232 1.00 83.31 85 VAL A CA 1
ATOM 679 C C . VAL A 1 85 ? 12.586 7.864 -10.502 1.00 83.31 85 VAL A C 1
ATOM 681 O O . VAL A 1 85 ? 12.674 6.991 -11.357 1.00 83.31 85 VAL A O 1
ATOM 684 N N . ASN A 1 86 ? 13.237 9.020 -10.613 1.00 83.50 86 ASN A N 1
ATOM 685 C CA . ASN A 1 86 ? 14.069 9.349 -11.769 1.00 83.50 86 ASN A CA 1
ATOM 686 C C . ASN A 1 86 ? 15.277 8.407 -11.900 1.00 83.50 86 ASN A C 1
ATOM 688 O O . ASN A 1 86 ? 15.629 7.991 -13.000 1.00 83.50 86 ASN A O 1
ATOM 692 N N . HIS A 1 87 ? 15.904 8.043 -10.780 1.00 85.38 87 HIS A N 1
ATOM 693 C CA . HIS A 1 87 ? 16.997 7.074 -10.783 1.00 85.38 87 HIS A CA 1
ATOM 694 C C . HIS A 1 87 ? 16.534 5.689 -11.254 1.00 85.38 87 HIS A C 1
ATOM 696 O O . HIS A 1 87 ? 17.169 5.113 -12.132 1.00 85.38 87 HIS A O 1
ATOM 702 N N . GLN A 1 88 ? 15.407 5.196 -10.735 1.00 85.62 88 GLN A N 1
ATOM 703 C CA . GLN A 1 88 ? 14.854 3.898 -11.125 1.00 85.62 88 GLN A CA 1
ATOM 704 C C . GLN A 1 88 ? 14.405 3.880 -12.588 1.00 85.62 88 GLN A C 1
ATOM 706 O O . GLN A 1 88 ? 14.749 2.952 -13.306 1.00 85.62 88 GLN A O 1
ATOM 711 N N . VAL A 1 89 ? 13.738 4.931 -13.074 1.00 85.38 89 VAL A N 1
ATOM 712 C CA . VAL A 1 89 ? 13.325 5.031 -14.487 1.00 85.38 89 VAL A CA 1
ATOM 713 C C . VAL A 1 89 ? 14.525 4.975 -15.432 1.00 85.38 89 VAL A C 1
ATOM 715 O O . VAL A 1 89 ? 14.443 4.333 -16.472 1.00 85.38 89 VAL A O 1
ATOM 718 N N . LYS A 1 90 ? 15.655 5.597 -15.076 1.00 86.69 90 LYS A N 1
ATOM 719 C CA . LYS A 1 90 ? 16.880 5.495 -15.883 1.00 86.69 90 LYS A CA 1
ATOM 720 C C . LYS A 1 90 ? 17.410 4.069 -15.948 1.00 86.69 90 LYS A C 1
ATOM 722 O O . LYS A 1 90 ? 17.744 3.631 -17.036 1.00 86.69 90 LYS A O 1
ATOM 727 N N . ILE A 1 91 ? 17.443 3.363 -14.816 1.00 86.94 91 ILE A N 1
ATOM 728 C CA . ILE A 1 91 ? 17.847 1.950 -14.773 1.00 86.94 91 ILE A CA 1
ATOM 729 C C . ILE A 1 91 ? 16.928 1.116 -15.671 1.00 86.94 91 ILE A C 1
ATOM 731 O O . ILE A 1 91 ? 17.419 0.339 -16.473 1.00 86.94 91 ILE A O 1
ATOM 735 N N . MET A 1 92 ? 15.609 1.330 -15.599 1.00 85.94 92 MET A N 1
ATOM 736 C CA . MET A 1 92 ? 14.641 0.600 -16.426 1.00 85.94 92 MET A CA 1
ATOM 737 C C . MET A 1 92 ? 14.833 0.856 -17.928 1.00 85.94 92 MET A C 1
ATOM 739 O O . MET A 1 92 ? 14.751 -0.082 -18.711 1.00 85.94 92 MET A O 1
ATOM 743 N N . ILE A 1 93 ? 15.079 2.109 -18.331 1.00 85.50 93 ILE A N 1
ATOM 744 C CA . ILE A 1 93 ? 15.329 2.457 -19.740 1.00 85.50 93 ILE A CA 1
ATOM 745 C C . ILE A 1 93 ? 16.649 1.838 -20.208 1.00 85.50 93 ILE A C 1
ATOM 747 O O . ILE A 1 93 ? 16.676 1.221 -21.263 1.00 85.50 93 ILE A O 1
ATOM 751 N N . SER A 1 94 ? 17.715 1.943 -19.411 1.00 85.31 94 SER A N 1
ATOM 752 C CA . SER A 1 94 ? 19.009 1.342 -19.746 1.00 85.31 94 SER A CA 1
ATOM 753 C C . SER A 1 94 ? 18.924 -0.181 -19.872 1.00 85.31 94 SER A C 1
ATOM 755 O O . SER A 1 94 ? 19.364 -0.712 -20.879 1.00 85.31 94 SER A O 1
ATOM 757 N N . ALA A 1 95 ? 18.275 -0.865 -18.925 1.00 84.19 95 ALA A N 1
ATOM 758 C CA . ALA A 1 95 ? 18.072 -2.315 -18.982 1.00 84.19 95 ALA A CA 1
ATOM 759 C C . ALA A 1 95 ? 17.287 -2.747 -20.233 1.00 84.19 95 ALA A C 1
ATOM 761 O O . ALA A 1 95 ? 17.610 -3.746 -20.869 1.00 84.19 95 ALA A O 1
ATOM 762 N N . HIS A 1 96 ? 16.261 -1.975 -20.602 1.00 82.69 96 HIS A N 1
ATOM 763 C CA . HIS A 1 96 ? 15.474 -2.233 -21.804 1.00 82.69 96 HIS A CA 1
ATOM 764 C C . HIS A 1 96 ? 16.300 -2.038 -23.087 1.00 82.69 96 HIS A C 1
ATOM 766 O O . HIS A 1 96 ? 16.210 -2.844 -24.014 1.00 82.69 96 HIS A O 1
ATOM 772 N N . ASP A 1 97 ? 17.100 -0.973 -23.150 1.00 83.00 97 ASP A N 1
ATOM 773 C CA . ASP A 1 97 ? 17.948 -0.665 -24.304 1.00 83.00 97 ASP A CA 1
ATOM 774 C C . ASP A 1 97 ? 19.099 -1.675 -24.457 1.00 83.00 97 ASP A C 1
ATOM 776 O O . ASP A 1 97 ? 19.463 -2.011 -25.582 1.00 83.00 97 ASP A O 1
ATOM 780 N N . ASP A 1 98 ? 19.645 -2.198 -23.355 1.00 79.12 98 ASP A N 1
ATOM 781 C CA . ASP A 1 98 ? 20.691 -3.230 -23.365 1.00 79.12 98 ASP A CA 1
ATOM 782 C C . ASP A 1 98 ? 20.160 -4.568 -23.916 1.00 79.12 98 ASP A C 1
ATOM 784 O O . ASP A 1 98 ? 20.838 -5.236 -24.702 1.00 79.12 98 ASP A O 1
ATOM 788 N N . CYS A 1 99 ? 18.910 -4.921 -23.600 1.00 68.62 99 CYS A N 1
ATOM 789 C CA . CYS A 1 99 ? 18.253 -6.108 -24.148 1.00 68.62 99 CYS A CA 1
ATOM 790 C C . CYS A 1 99 ? 18.022 -5.987 -25.665 1.00 68.62 99 CYS A C 1
ATOM 792 O O . CYS A 1 99 ? 18.355 -6.900 -26.413 1.00 68.62 99 CYS A O 1
ATOM 794 N N . GLY A 1 100 ? 17.552 -4.827 -26.144 1.00 63.28 100 GLY A N 1
ATOM 795 C CA . GLY A 1 100 ? 17.304 -4.589 -27.576 1.00 63.28 100 GLY A CA 1
ATOM 796 C C . GLY A 1 100 ? 18.563 -4.494 -28.451 1.00 63.28 100 GLY A C 1
ATOM 797 O O . GLY A 1 100 ? 18.460 -4.421 -29.672 1.00 63.28 100 GLY A O 1
ATOM 798 N N . ARG A 1 101 ? 19.760 -4.468 -27.851 1.00 60.69 101 ARG A N 1
ATOM 799 C CA . ARG A 1 101 ? 21.053 -4.501 -28.563 1.00 60.69 101 ARG A CA 1
ATOM 800 C C . ARG A 1 101 ? 21.646 -5.908 -28.665 1.00 60.69 101 ARG A C 1
ATOM 802 O O . ARG A 1 101 ? 22.640 -6.075 -29.365 1.00 60.69 101 ARG A O 1
ATOM 809 N N . SER A 1 102 ? 21.063 -6.880 -27.964 1.00 58.22 102 SER A N 1
ATOM 810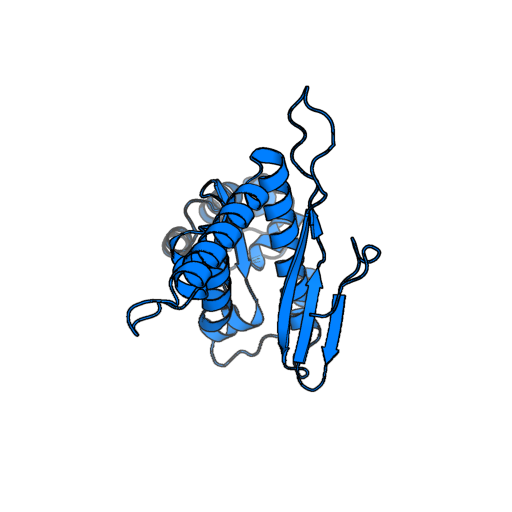 C CA . SER A 1 102 ? 21.586 -8.245 -27.825 1.00 58.22 102 SER A CA 1
ATOM 811 C C . SER A 1 102 ? 21.022 -9.227 -28.868 1.00 58.22 102 SER A C 1
ATOM 813 O O . SER A 1 102 ? 21.503 -10.349 -28.962 1.00 58.22 102 SER A O 1
ATOM 815 N N . ASP A 1 103 ? 20.066 -8.795 -29.700 1.00 53.84 103 ASP A N 1
ATOM 816 C CA . ASP A 1 103 ? 19.311 -9.627 -30.660 1.00 53.84 103 ASP A CA 1
ATOM 817 C C . ASP A 1 103 ? 20.111 -10.172 -31.870 1.00 53.84 103 ASP A C 1
ATOM 819 O O . ASP A 1 103 ? 19.523 -10.730 -32.795 1.00 53.84 103 ASP A O 1
ATOM 823 N N . GLU A 1 104 ? 21.443 -10.052 -31.905 1.00 54.31 104 GLU A N 1
ATOM 824 C CA . GLU A 1 104 ? 22.247 -10.531 -33.045 1.00 54.31 104 GLU A CA 1
ATOM 825 C C . GLU A 1 104 ? 22.964 -11.871 -32.797 1.00 54.31 104 GLU A C 1
ATOM 827 O O . GLU A 1 104 ? 23.558 -12.413 -33.729 1.00 54.31 104 GLU A O 1
ATOM 832 N N . SER A 1 105 ? 22.937 -12.468 -31.597 1.00 54.75 105 SER A N 1
ATOM 833 C CA . SER A 1 105 ? 23.567 -13.784 -31.371 1.00 54.75 105 SER A CA 1
ATOM 834 C C . SER A 1 105 ? 22.969 -14.532 -30.172 1.00 54.75 105 SER A C 1
ATOM 836 O O . SER A 1 105 ? 23.035 -14.051 -29.050 1.00 54.75 105 SER A O 1
ATOM 838 N N . ASP A 1 106 ? 22.476 -15.743 -30.441 1.00 47.94 106 ASP A N 1
ATOM 839 C CA . ASP A 1 106 ? 22.036 -16.797 -29.512 1.00 47.94 106 ASP A CA 1
ATOM 840 C C . ASP A 1 106 ? 20.595 -16.718 -28.961 1.00 47.94 106 ASP A C 1
ATOM 842 O O . ASP A 1 106 ? 20.181 -15.812 -28.248 1.00 47.94 106 ASP A O 1
ATOM 846 N N . GLY A 1 107 ? 19.807 -17.739 -29.327 1.00 52.06 107 GLY A N 1
ATOM 847 C CA . GLY A 1 107 ? 18.359 -17.858 -29.126 1.00 52.06 107 GLY A CA 1
ATOM 848 C C . GLY A 1 107 ? 17.895 -18.194 -27.705 1.00 52.06 107 GLY A C 1
ATOM 849 O O . GLY A 1 107 ? 17.008 -19.032 -27.557 1.00 52.06 107 GLY A O 1
ATOM 850 N N . ASP A 1 108 ? 18.457 -17.536 -26.693 1.00 55.78 108 ASP A N 1
ATOM 851 C CA . ASP A 1 108 ? 17.954 -17.535 -25.311 1.00 55.78 108 ASP A CA 1
ATOM 852 C C . ASP A 1 108 ? 17.846 -16.081 -24.817 1.00 55.78 108 ASP A C 1
ATOM 854 O O . ASP A 1 108 ? 18.563 -15.618 -23.932 1.00 55.78 108 ASP A O 1
ATOM 858 N N . GLY A 1 109 ? 17.003 -15.302 -25.500 1.00 59.53 109 GLY A N 1
ATOM 859 C CA . GLY A 1 109 ? 16.767 -13.901 -25.165 1.00 59.53 109 GLY A CA 1
ATOM 860 C C . GLY A 1 109 ? 15.979 -13.792 -23.864 1.00 59.53 109 GLY A C 1
ATOM 861 O O . GLY A 1 109 ? 14.780 -14.069 -23.844 1.00 59.53 109 GLY A O 1
ATOM 862 N N . VAL A 1 110 ? 16.645 -13.384 -22.782 1.00 65.81 110 VAL A N 1
ATOM 863 C CA . VAL A 1 110 ? 15.995 -13.011 -21.516 1.00 65.81 110 VAL A CA 1
ATOM 864 C C . VAL A 1 110 ? 14.936 -11.948 -21.810 1.00 65.81 110 VAL A C 1
ATOM 866 O O . VAL A 1 110 ? 15.240 -10.940 -22.447 1.00 65.81 110 VAL A O 1
ATOM 869 N N . ASP A 1 111 ? 13.699 -12.155 -21.350 1.00 77.94 111 ASP A N 1
ATOM 870 C CA . ASP A 1 111 ? 12.624 -11.183 -21.553 1.00 77.94 111 ASP A CA 1
ATOM 871 C C . ASP A 1 111 ? 13.058 -9.827 -20.948 1.00 77.94 111 ASP A C 1
ATOM 873 O O . ASP A 1 111 ? 13.410 -9.773 -19.759 1.00 77.94 111 ASP A O 1
ATOM 877 N N . PRO A 1 112 ? 13.051 -8.713 -21.711 1.00 78.62 112 PRO A N 1
ATOM 878 C CA . PRO A 1 112 ? 13.443 -7.396 -21.205 1.00 78.62 112 PRO A CA 1
ATOM 879 C C . PRO A 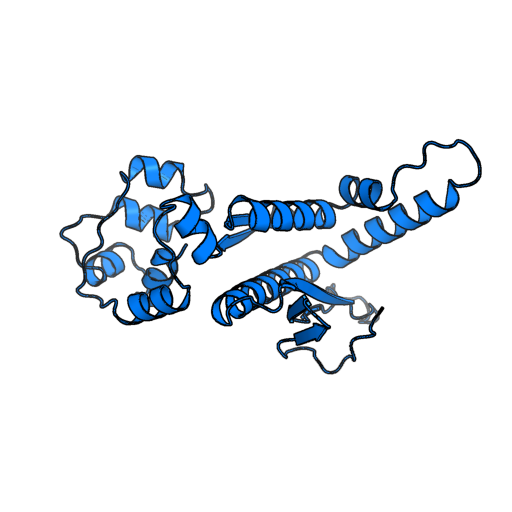1 112 ? 12.703 -7.013 -19.917 1.00 78.62 112 PRO A C 1
ATOM 881 O O . PRO A 1 112 ? 13.244 -6.291 -19.075 1.00 78.62 112 PRO A O 1
ATOM 884 N N . PHE A 1 113 ? 11.479 -7.509 -19.713 1.00 79.00 113 PHE A N 1
ATOM 885 C CA . PHE A 1 113 ? 10.725 -7.267 -18.484 1.00 79.00 113 PHE A CA 1
ATOM 886 C C . PHE A 1 113 ? 11.284 -8.005 -17.264 1.00 79.00 113 PHE A C 1
ATOM 888 O O . PHE A 1 113 ? 11.224 -7.461 -16.159 1.00 79.00 113 PHE A O 1
ATOM 895 N N . GLU A 1 114 ? 11.848 -9.200 -17.433 1.00 82.75 114 GLU A N 1
ATOM 896 C CA . GLU A 1 114 ? 12.501 -9.930 -16.341 1.00 82.75 114 GLU A CA 1
ATOM 897 C C . GLU A 1 114 ? 13.797 -9.236 -15.926 1.00 82.75 114 GLU A C 1
ATOM 899 O O . GLU A 1 114 ? 14.007 -8.980 -14.739 1.00 82.75 114 GLU A O 1
ATOM 904 N N . MET A 1 115 ? 14.586 -8.779 -16.898 1.00 81.06 115 MET A N 1
ATOM 905 C CA . MET A 1 115 ? 15.807 -8.016 -16.637 1.00 81.06 115 MET A CA 1
ATOM 906 C C . MET A 1 115 ? 15.523 -6.699 -15.895 1.00 81.06 115 MET A C 1
ATOM 908 O O . MET A 1 115 ? 16.219 -6.331 -14.945 1.00 81.06 115 MET A O 1
ATOM 912 N N . ILE A 1 116 ? 14.444 -6.000 -16.264 1.00 85.62 116 ILE A N 1
ATOM 913 C CA . ILE A 1 116 ? 13.988 -4.794 -15.559 1.00 85.62 116 ILE A CA 1
ATOM 914 C C . ILE A 1 116 ? 13.584 -5.105 -14.110 1.00 85.62 116 ILE A C 1
ATOM 916 O O . ILE A 1 116 ? 13.858 -4.299 -13.215 1.00 85.62 116 ILE A O 1
ATOM 920 N N . LEU A 1 117 ? 12.928 -6.242 -13.863 1.00 85.50 117 LEU A N 1
ATOM 921 C CA . LEU A 1 117 ? 12.517 -6.656 -12.518 1.00 85.50 117 LEU A CA 1
ATOM 922 C C . LEU A 1 117 ? 13.712 -6.974 -11.615 1.00 85.50 117 LEU A C 1
ATOM 924 O O . LEU A 1 117 ? 13.647 -6.689 -10.418 1.00 85.50 117 LEU A O 1
ATOM 928 N N . GLU A 1 118 ? 14.787 -7.529 -12.172 1.00 83.88 118 GLU A N 1
ATOM 929 C CA . GLU A 1 118 ? 16.019 -7.817 -11.433 1.00 83.88 118 GLU A CA 1
ATOM 930 C C . GLU A 1 118 ? 16.806 -6.547 -11.094 1.00 83.88 118 GLU A C 1
ATOM 932 O O . GLU A 1 118 ? 17.320 -6.405 -9.982 1.00 83.88 118 GLU A O 1
ATOM 937 N N . GLN A 1 119 ? 16.874 -5.592 -12.023 1.00 84.00 119 GLN A N 1
ATOM 938 C CA . GLN A 1 119 ? 17.689 -4.388 -11.851 1.00 84.00 119 GLN A CA 1
ATOM 939 C C . GLN A 1 119 ? 16.964 -3.259 -11.104 1.00 84.00 119 GLN A C 1
ATOM 941 O O . GLN A 1 119 ? 17.587 -2.496 -10.357 1.00 84.00 119 GLN A O 1
ATOM 946 N N . SER A 1 120 ? 15.647 -3.115 -11.289 1.00 86.81 120 SER A N 1
ATOM 947 C CA . SER A 1 120 ? 14.876 -2.028 -10.686 1.00 86.81 120 SER A CA 1
ATOM 948 C C . SER A 1 120 ? 14.157 -2.462 -9.412 1.00 86.81 120 SER A C 1
ATOM 950 O O . SER A 1 120 ? 13.165 -3.191 -9.431 1.00 86.81 120 SER A O 1
ATOM 952 N N . SER A 1 121 ? 14.583 -1.878 -8.288 1.00 88.12 121 SER A N 1
ATOM 953 C CA . SER A 1 121 ? 13.873 -2.023 -7.008 1.00 88.12 121 SER A CA 1
ATOM 954 C C . SER A 1 121 ? 12.408 -1.579 -7.091 1.00 88.12 121 SER A C 1
ATOM 956 O O . SER A 1 121 ? 11.550 -2.242 -6.523 1.00 88.12 121 SER A O 1
ATOM 958 N N . LEU A 1 122 ? 12.102 -0.520 -7.854 1.00 87.50 122 LEU A N 1
ATOM 959 C CA . LEU A 1 122 ? 10.728 -0.040 -8.032 1.00 87.50 122 LEU A CA 1
ATOM 960 C C . LEU A 1 122 ? 9.864 -1.048 -8.806 1.00 87.50 122 LEU A C 1
ATOM 962 O O . LEU A 1 122 ? 8.686 -1.205 -8.495 1.00 87.50 122 LEU A O 1
ATOM 966 N N . ALA A 1 123 ? 10.426 -1.725 -9.809 1.00 86.31 123 ALA A N 1
ATOM 967 C CA . ALA A 1 123 ? 9.697 -2.726 -10.584 1.00 86.31 123 ALA A CA 1
ATOM 968 C C . ALA A 1 123 ? 9.389 -3.973 -9.739 1.00 86.31 123 ALA A C 1
ATOM 970 O O . ALA A 1 123 ? 8.251 -4.446 -9.737 1.00 86.31 123 ALA A O 1
ATOM 971 N N . SER A 1 124 ? 10.371 -4.450 -8.968 1.00 88.06 124 SER A N 1
ATOM 972 C CA . SER A 1 124 ? 10.183 -5.544 -8.006 1.00 88.06 124 SER A CA 1
ATOM 973 C C . SER A 1 124 ? 9.125 -5.193 -6.954 1.00 88.06 124 SER A C 1
ATOM 975 O O . SER A 1 124 ? 8.192 -5.958 -6.715 1.00 88.06 124 SER A O 1
ATOM 977 N N . ASP A 1 125 ? 9.189 -3.975 -6.416 1.00 88.38 125 ASP A N 1
ATOM 978 C CA . ASP A 1 125 ? 8.206 -3.431 -5.482 1.00 88.38 125 ASP A CA 1
ATOM 979 C C . ASP A 1 125 ? 6.778 -3.427 -6.068 1.00 88.38 125 ASP A C 1
ATOM 981 O O . ASP A 1 125 ? 5.828 -3.864 -5.416 1.00 88.38 125 ASP A O 1
ATOM 985 N N . LEU A 1 126 ? 6.609 -2.986 -7.320 1.00 87.50 126 LEU A N 1
ATOM 986 C CA . LEU A 1 126 ? 5.311 -2.994 -8.010 1.00 87.50 126 LEU A CA 1
ATOM 987 C C . LEU A 1 126 ? 4.798 -4.414 -8.291 1.00 87.50 126 LEU A C 1
ATOM 989 O O . LEU A 1 126 ? 3.592 -4.653 -8.172 1.00 87.50 126 LEU A O 1
ATOM 993 N N . LYS A 1 127 ? 5.687 -5.358 -8.622 1.00 88.38 127 LYS A N 1
ATOM 994 C CA . LYS A 1 127 ? 5.341 -6.780 -8.778 1.00 88.38 127 LYS A CA 1
ATOM 995 C C . LYS A 1 127 ? 4.838 -7.363 -7.460 1.00 88.38 127 LYS A C 1
ATOM 997 O O . LYS A 1 127 ? 3.783 -7.991 -7.457 1.00 88.38 127 LYS A O 1
ATOM 1002 N N . ASN A 1 128 ? 5.529 -7.084 -6.356 1.00 87.81 128 ASN A N 1
ATOM 1003 C CA . ASN A 1 128 ? 5.131 -7.536 -5.023 1.00 87.81 128 ASN A CA 1
ATOM 1004 C C . ASN A 1 128 ? 3.764 -6.962 -4.622 1.00 87.81 128 ASN A C 1
ATOM 1006 O O . ASN A 1 128 ? 2.882 -7.703 -4.200 1.00 87.81 128 ASN A O 1
ATOM 1010 N N . ILE A 1 129 ? 3.525 -5.665 -4.866 1.00 88.06 129 ILE A N 1
ATOM 1011 C CA . ILE A 1 129 ? 2.203 -5.049 -4.643 1.00 88.06 129 ILE A CA 1
ATOM 1012 C C . ILE A 1 129 ? 1.121 -5.790 -5.431 1.00 88.06 129 ILE A C 1
ATOM 1014 O O . ILE A 1 129 ? 0.039 -6.048 -4.906 1.00 88.06 129 ILE A O 1
ATOM 1018 N N . TYR A 1 130 ? 1.386 -6.131 -6.691 1.00 85.69 130 TYR A N 1
ATOM 1019 C CA . TYR A 1 130 ? 0.422 -6.848 -7.517 1.00 85.69 130 TYR A CA 1
ATOM 1020 C C . TYR A 1 130 ? 0.139 -8.261 -6.986 1.00 85.69 130 TYR A C 1
ATOM 1022 O O . TYR A 1 130 ? -1.028 -8.638 -6.851 1.00 85.69 130 TYR A O 1
ATOM 1030 N N . THR A 1 131 ? 1.175 -9.030 -6.640 1.00 88.50 131 THR A N 1
ATOM 1031 C CA . THR A 1 131 ? 1.011 -10.385 -6.091 1.00 88.50 131 THR A CA 1
ATOM 1032 C C . THR A 1 131 ? 0.284 -10.368 -4.753 1.00 88.50 131 THR A C 1
ATOM 1034 O O . THR A 1 131 ? -0.610 -11.188 -4.539 1.00 88.50 131 THR A O 1
ATOM 1037 N N . ASP A 1 132 ? 0.585 -9.396 -3.894 1.00 85.94 132 ASP A N 1
ATOM 1038 C CA . ASP A 1 132 ? -0.059 -9.207 -2.594 1.00 85.94 132 ASP A CA 1
ATOM 1039 C C . ASP A 1 132 ? -1.538 -8.848 -2.759 1.00 85.94 132 ASP A C 1
ATOM 1041 O O . ASP A 1 132 ? -2.413 -9.460 -2.146 1.00 85.94 132 ASP A O 1
ATOM 1045 N N . LEU A 1 133 ? -1.863 -7.921 -3.666 1.00 84.25 133 LEU A N 1
ATOM 1046 C CA . LEU A 1 133 ? -3.253 -7.589 -3.993 1.00 84.25 133 LEU A CA 1
ATOM 1047 C C . LEU A 1 133 ? -4.023 -8.789 -4.541 1.00 84.25 133 LEU A C 1
ATOM 1049 O O . LEU A 1 133 ? -5.221 -8.918 -4.269 1.00 84.25 133 LEU A O 1
ATOM 1053 N N . CYS A 1 134 ? -3.381 -9.646 -5.336 1.00 81.50 134 CYS A N 1
ATOM 1054 C CA . CYS A 1 134 ? -4.017 -10.834 -5.894 1.00 81.50 134 CYS A CA 1
ATOM 1055 C C . CYS A 1 134 ? -4.260 -11.906 -4.825 1.00 81.50 134 CYS A C 1
ATOM 1057 O O . CYS A 1 134 ? -5.388 -12.399 -4.748 1.00 81.50 134 CYS A O 1
ATOM 1059 N N . THR A 1 135 ? -3.259 -12.207 -3.995 1.00 80.38 135 THR A N 1
ATOM 1060 C CA . THR A 1 135 ? -3.267 -13.316 -3.025 1.00 80.38 135 THR A CA 1
ATOM 1061 C C . THR A 1 135 ? -3.970 -12.973 -1.713 1.00 80.38 135 THR A C 1
ATOM 1063 O O . THR A 1 135 ? -4.921 -13.654 -1.337 1.00 80.38 135 THR A O 1
ATOM 1066 N N . SER A 1 136 ? -3.529 -11.918 -1.025 1.00 74.94 136 SER A N 1
ATOM 1067 C CA . SER A 1 136 ? -3.949 -11.591 0.341 1.00 74.94 136 SER A CA 1
ATOM 1068 C C . SER A 1 136 ? -4.853 -10.349 0.411 1.00 74.94 136 SER A C 1
ATOM 1070 O O . SER A 1 136 ? -5.604 -10.140 1.360 1.00 74.94 136 SER A O 1
ATOM 1072 N N . GLY A 1 137 ? -4.775 -9.462 -0.582 1.00 76.50 137 GLY A N 1
ATOM 1073 C CA . GLY A 1 137 ? -5.401 -8.143 -0.502 1.00 76.50 137 GLY A CA 1
ATOM 1074 C C . GLY A 1 137 ? -4.811 -7.240 0.589 1.00 76.50 137 GLY A C 1
ATOM 1075 O O . GLY A 1 137 ? -5.344 -6.154 0.809 1.00 76.50 137 GLY A O 1
ATOM 1076 N N . LEU A 1 138 ? -3.730 -7.654 1.254 1.00 79.31 138 LEU A N 1
ATOM 1077 C CA . LEU A 1 138 ? -2.950 -6.851 2.187 1.00 79.31 138 LEU A CA 1
ATOM 1078 C C . LEU A 1 138 ? -1.631 -6.493 1.507 1.00 79.31 138 LEU A C 1
ATOM 1080 O O . LEU A 1 138 ? -0.796 -7.357 1.276 1.00 79.31 138 LEU A O 1
ATOM 1084 N N . VAL A 1 139 ? -1.445 -5.214 1.208 1.00 80.12 139 VAL A N 1
ATOM 1085 C CA . VAL A 1 139 ? -0.213 -4.675 0.635 1.00 80.12 139 VAL A CA 1
ATOM 1086 C C . VAL A 1 139 ? 0.616 -4.068 1.747 1.00 80.12 139 VAL A C 1
ATOM 1088 O O . VAL A 1 139 ? 0.192 -3.108 2.398 1.00 80.12 139 VAL A O 1
ATOM 1091 N N . GLN A 1 140 ? 1.823 -4.585 1.926 1.00 75.81 140 GLN A N 1
ATOM 1092 C CA . GLN A 1 140 ? 2.784 -4.035 2.865 1.00 75.81 140 GLN A CA 1
ATOM 1093 C C . GLN A 1 140 ? 4.151 -3.940 2.200 1.00 75.81 140 GLN A C 1
ATOM 1095 O O . GLN A 1 140 ? 4.809 -4.942 1.948 1.00 75.81 140 GLN A O 1
ATOM 1100 N N . ILE A 1 141 ? 4.601 -2.714 1.956 1.00 79.69 141 ILE A N 1
ATOM 1101 C CA . ILE A 1 141 ? 5.837 -2.456 1.221 1.00 79.69 141 ILE A CA 1
ATOM 1102 C C . ILE A 1 141 ? 6.671 -1.366 1.884 1.00 79.69 141 ILE A C 1
ATOM 1104 O O . ILE A 1 141 ? 6.138 -0.458 2.519 1.00 79.69 141 ILE A O 1
ATOM 1108 N N . ARG A 1 142 ? 7.995 -1.433 1.724 1.00 81.00 142 ARG A N 1
ATOM 1109 C CA . ARG A 1 142 ? 8.918 -0.353 2.093 1.00 81.00 142 ARG A CA 1
ATOM 1110 C C . ARG A 1 142 ? 9.574 0.226 0.846 1.00 81.00 142 ARG A C 1
ATOM 1112 O O . ARG A 1 142 ? 10.631 -0.245 0.431 1.00 81.00 142 ARG A O 1
ATOM 1119 N N . ILE A 1 143 ? 8.982 1.288 0.304 1.00 80.06 143 ILE A N 1
ATOM 1120 C CA . ILE A 1 143 ? 9.538 1.993 -0.857 1.00 80.06 143 ILE A CA 1
ATOM 1121 C C . ILE A 1 143 ? 10.919 2.537 -0.473 1.00 80.06 143 ILE A C 1
ATOM 1123 O O . ILE A 1 143 ? 11.073 3.204 0.559 1.00 80.06 143 ILE A O 1
ATOM 1127 N N . ASN A 1 144 ? 11.935 2.218 -1.282 1.00 78.31 144 ASN A N 1
ATOM 1128 C CA . ASN A 1 144 ? 13.329 2.614 -1.052 1.00 78.31 144 ASN A CA 1
ATOM 1129 C C . ASN A 1 144 ? 13.847 2.237 0.358 1.00 78.31 144 ASN A C 1
ATOM 1131 O O . ASN A 1 144 ? 14.595 2.993 0.983 1.00 78.31 144 ASN A O 1
ATOM 1135 N N . ARG A 1 145 ? 13.377 1.104 0.911 1.00 74.19 145 ARG A N 1
ATOM 1136 C CA . ARG A 1 145 ? 13.728 0.569 2.247 1.00 74.19 145 ARG A CA 1
ATOM 1137 C C . ARG A 1 145 ? 13.524 1.536 3.428 1.00 74.19 145 ARG A C 1
ATOM 1139 O O . ARG A 1 145 ? 13.927 1.218 4.541 1.00 74.19 145 ARG A O 1
ATOM 1146 N N . THR A 1 146 ? 12.906 2.698 3.213 1.00 69.62 146 THR A N 1
ATOM 1147 C CA . THR A 1 146 ? 12.815 3.776 4.213 1.00 69.62 146 THR A CA 1
ATOM 1148 C C . THR A 1 146 ? 11.407 4.316 4.398 1.00 69.62 146 THR A C 1
ATOM 1150 O O . THR A 1 146 ? 11.114 4.821 5.478 1.00 69.62 146 THR A O 1
ATOM 1153 N N . LEU A 1 147 ? 10.533 4.200 3.394 1.00 75.25 147 LEU A N 1
ATOM 1154 C CA . LEU A 1 147 ? 9.152 4.657 3.491 1.00 75.25 147 LEU A CA 1
ATOM 1155 C C . LEU A 1 147 ? 8.196 3.454 3.560 1.00 75.25 147 LEU A C 1
ATOM 1157 O O . LEU A 1 147 ? 7.835 2.906 2.514 1.00 75.25 147 LEU A O 1
ATOM 1161 N N . PRO A 1 148 ? 7.796 3.010 4.769 1.00 73.56 148 PRO A N 1
ATOM 1162 C CA . PRO A 1 148 ? 6.807 1.954 4.917 1.00 73.56 148 PRO A CA 1
ATOM 1163 C C . PRO A 1 148 ? 5.421 2.448 4.492 1.00 73.56 148 PRO A C 1
ATOM 1165 O O . PRO A 1 148 ? 4.976 3.532 4.872 1.00 73.56 148 PRO A O 1
ATOM 1168 N N . MET A 1 149 ? 4.723 1.624 3.721 1.00 76.50 149 MET A N 1
ATOM 1169 C CA . MET A 1 149 ? 3.328 1.801 3.348 1.00 76.50 149 MET A CA 1
ATOM 1170 C C . MET A 1 149 ? 2.578 0.499 3.607 1.00 76.50 149 MET A C 1
ATOM 1172 O O . MET A 1 149 ? 2.949 -0.550 3.086 1.00 76.50 149 MET A O 1
ATOM 1176 N N . SER A 1 150 ? 1.491 0.594 4.372 1.00 75.75 150 SER A N 1
ATOM 1177 C CA . SER A 1 150 ? 0.505 -0.470 4.521 1.00 75.75 150 SER A CA 1
ATOM 1178 C C . SER A 1 150 ? -0.834 -0.034 3.930 1.00 75.75 150 SER A C 1
ATOM 1180 O O . SER A 1 150 ? -1.295 1.103 4.094 1.00 75.75 150 SER A O 1
ATOM 1182 N N . PHE A 1 151 ? -1.459 -0.943 3.195 1.00 79.25 151 PHE A N 1
ATOM 1183 C CA . PHE A 1 151 ? -2.789 -0.763 2.644 1.00 79.25 151 PHE A CA 1
ATOM 1184 C C . PHE A 1 151 ? -3.503 -2.108 2.590 1.00 79.25 151 PHE A C 1
ATOM 1186 O O . PHE A 1 151 ? -2.969 -3.078 2.068 1.00 79.25 151 PHE A O 1
ATOM 1193 N N . CYS A 1 152 ? -4.730 -2.164 3.090 1.00 76.38 152 CYS A N 1
ATOM 1194 C CA . CYS A 1 152 ? -5.580 -3.343 3.017 1.00 76.38 152 CYS A CA 1
ATOM 1195 C C . CYS A 1 152 ? -6.759 -3.076 2.076 1.00 76.38 152 CYS A C 1
ATOM 1197 O O . CYS A 1 152 ? -7.329 -1.984 2.053 1.00 76.38 152 CYS A O 1
ATOM 1199 N N . LEU A 1 153 ? -7.138 -4.090 1.302 1.00 79.00 153 LEU A N 1
ATOM 1200 C CA . LEU A 1 153 ? -8.437 -4.184 0.650 1.00 79.00 153 LEU A CA 1
ATOM 1201 C C . LEU A 1 153 ? -9.390 -4.890 1.620 1.00 79.00 153 LEU A C 1
ATOM 1203 O O . LEU A 1 153 ? -9.306 -6.116 1.744 1.00 79.00 153 LEU A O 1
ATOM 1207 N N . PRO A 1 154 ? -10.312 -4.165 2.284 1.00 70.88 154 PRO A N 1
ATOM 1208 C CA . PRO A 1 154 ? -11.118 -4.741 3.360 1.00 70.88 154 PRO A CA 1
ATOM 1209 C C . PRO A 1 154 ? -11.888 -5.990 2.921 1.00 70.88 154 PRO A C 1
ATOM 1211 O O . PRO A 1 154 ? -11.933 -6.982 3.638 1.00 70.88 154 PRO A O 1
ATOM 1214 N N . GLN A 1 155 ? -12.411 -5.987 1.693 1.00 70.50 155 GLN A N 1
ATOM 1215 C CA . GLN A 1 155 ? -13.171 -7.110 1.150 1.00 70.50 155 GLN A CA 1
ATOM 1216 C C . GLN A 1 155 ? -12.346 -8.400 1.028 1.00 70.50 155 GLN A C 1
ATOM 1218 O O . GLN A 1 155 ? -12.850 -9.472 1.345 1.00 70.50 155 GLN A O 1
ATOM 1223 N N . LYS A 1 156 ? -11.081 -8.315 0.595 1.00 69.25 156 LYS A N 1
ATOM 1224 C CA . LYS A 1 156 ? -10.220 -9.497 0.440 1.00 69.25 156 LYS A CA 1
ATOM 1225 C C . LYS A 1 156 ? -9.670 -9.986 1.777 1.00 69.25 156 LYS A C 1
ATOM 1227 O O . LYS A 1 156 ? -9.653 -11.187 2.022 1.00 69.25 156 LYS A O 1
ATOM 1232 N N . VAL A 1 157 ? -9.286 -9.066 2.662 1.00 67.19 157 VAL A N 1
ATOM 1233 C CA . VAL A 1 157 ? -8.767 -9.424 3.991 1.00 67.19 157 VAL A CA 1
ATOM 1234 C C . VAL A 1 157 ? -9.843 -10.120 4.830 1.00 67.19 157 VAL A C 1
ATOM 1236 O O . VAL A 1 157 ? -9.571 -11.145 5.454 1.00 67.19 157 VAL A O 1
ATOM 1239 N N . HIS A 1 158 ? -11.090 -9.639 4.784 1.00 68.12 158 HIS A N 1
ATOM 1240 C CA . HIS A 1 158 ? -12.192 -10.300 5.485 1.00 68.12 158 HIS A CA 1
ATOM 1241 C C . HIS A 1 158 ? -12.553 -11.666 4.887 1.00 68.12 158 HIS A C 1
ATOM 1243 O O . HIS A 1 158 ? -12.832 -12.580 5.657 1.00 68.12 158 HIS A O 1
ATOM 1249 N N . GLN A 1 159 ? -12.464 -11.843 3.563 1.00 65.69 159 GLN A N 1
ATOM 1250 C CA . GLN A 1 159 ? -12.645 -13.154 2.919 1.00 65.69 159 GLN A CA 1
ATOM 1251 C C . GLN A 1 159 ? -11.568 -14.171 3.321 1.00 65.69 159 GLN A C 1
ATOM 1253 O O . GLN A 1 159 ? -11.846 -15.367 3.394 1.00 65.69 159 GLN A O 1
ATOM 1258 N N . LEU A 1 160 ? -10.340 -13.721 3.588 1.00 63.69 160 LEU A N 1
ATOM 1259 C CA . LEU A 1 160 ? -9.258 -14.604 4.033 1.00 63.69 160 LEU A CA 1
ATOM 1260 C C . LEU A 1 160 ? -9.438 -15.071 5.470 1.00 63.69 160 LEU A C 1
ATOM 1262 O O . LEU A 1 160 ? -9.155 -16.227 5.770 1.00 63.69 160 LEU A O 1
ATOM 1266 N N . GLN A 1 161 ? -9.905 -14.183 6.348 1.00 60.94 161 GLN A N 1
ATOM 1267 C CA . GLN A 1 161 ? -10.140 -14.519 7.752 1.00 60.94 161 GLN A CA 1
ATOM 1268 C C . GLN A 1 161 ? -11.450 -15.288 7.957 1.00 60.94 161 GLN A C 1
ATOM 1270 O O . GLN A 1 161 ? -11.500 -16.173 8.803 1.00 60.94 161 GLN A O 1
ATOM 1275 N N . ASN A 1 162 ? -12.495 -14.982 7.181 1.00 64.69 162 ASN A N 1
ATOM 1276 C CA . ASN A 1 162 ? -13.798 -15.641 7.244 1.00 64.69 162 ASN A CA 1
ATOM 1277 C C . ASN A 1 162 ? -14.349 -15.846 5.823 1.00 64.69 162 ASN A C 1
ATOM 1279 O O . ASN A 1 162 ? -14.959 -14.943 5.250 1.00 64.69 162 ASN A O 1
ATOM 1283 N N . LYS A 1 163 ? -14.166 -17.050 5.263 1.00 60.19 163 LYS A N 1
ATOM 1284 C CA . LYS A 1 163 ? -14.575 -17.382 3.882 1.00 60.19 163 LYS A CA 1
ATOM 1285 C C . LYS A 1 163 ? -16.076 -17.199 3.609 1.00 60.19 163 LYS A C 1
ATOM 1287 O O . LYS A 1 163 ? -16.446 -16.952 2.465 1.00 60.19 163 LYS A O 1
ATOM 1292 N N . ASP A 1 164 ? -16.908 -17.247 4.647 1.00 57.72 164 ASP A N 1
ATOM 1293 C CA . ASP A 1 164 ? -18.370 -17.158 4.533 1.00 57.72 164 ASP A CA 1
ATOM 1294 C C . ASP A 1 164 ? -18.921 -15.723 4.660 1.00 57.72 164 ASP A C 1
ATOM 1296 O O . ASP A 1 164 ? -20.106 -15.483 4.426 1.00 57.72 164 ASP A O 1
ATOM 1300 N N . LEU A 1 165 ? -18.082 -14.740 5.013 1.00 62.69 165 LEU A N 1
ATOM 1301 C CA . LEU A 1 165 ? -18.495 -13.351 5.235 1.00 62.69 165 LEU A CA 1
ATOM 1302 C C . LEU A 1 165 ? -18.088 -12.460 4.056 1.00 62.69 165 LEU A C 1
ATOM 1304 O O . LEU A 1 165 ? -16.988 -11.911 3.993 1.00 62.69 165 LEU A O 1
ATOM 1308 N N . MET A 1 166 ? -19.024 -12.264 3.126 1.00 60.16 166 MET A N 1
ATOM 1309 C CA . MET A 1 166 ? -18.916 -11.247 2.077 1.00 60.16 166 MET A CA 1
ATOM 1310 C C . MET A 1 166 ? -19.229 -9.870 2.666 1.00 60.16 166 MET A C 1
ATOM 1312 O O . MET A 1 166 ? -20.387 -9.465 2.757 1.00 60.16 166 MET A O 1
ATOM 1316 N N . VAL A 1 167 ? -18.192 -9.156 3.106 1.00 65.75 167 VAL A N 1
ATOM 1317 C CA . VAL A 1 167 ? -18.333 -7.809 3.671 1.00 65.75 167 VAL A CA 1
ATOM 1318 C C . VAL A 1 167 ? -18.000 -6.759 2.615 1.00 65.75 167 VAL A C 1
ATOM 1320 O O . VAL A 1 167 ? -16.843 -6.599 2.221 1.00 65.75 167 VAL A O 1
ATOM 1323 N N . ASP A 1 168 ? -19.012 -6.001 2.192 1.00 67.12 168 ASP A N 1
ATOM 1324 C CA . ASP A 1 168 ? -18.798 -4.833 1.342 1.00 67.12 168 ASP A CA 1
ATOM 1325 C C . ASP A 1 168 ? -18.051 -3.723 2.108 1.00 67.12 168 ASP A C 1
ATOM 1327 O O . ASP A 1 168 ? -18.393 -3.430 3.262 1.00 67.12 168 ASP A O 1
ATOM 1331 N N . PRO A 1 169 ? -17.085 -3.024 1.476 1.00 69.75 169 PRO A N 1
ATOM 1332 C CA . PRO A 1 169 ? -16.329 -1.944 2.120 1.00 69.75 169 PRO A CA 1
ATOM 1333 C C . PRO A 1 169 ? -17.222 -0.823 2.676 1.00 69.75 169 PRO A C 1
ATOM 1335 O O . PRO A 1 169 ? -16.908 -0.206 3.694 1.00 69.75 169 PRO A O 1
ATOM 1338 N N . GLU A 1 170 ? -18.368 -0.572 2.038 1.00 73.88 170 GLU A N 1
ATOM 1339 C CA . GLU A 1 170 ? -19.349 0.428 2.477 1.00 73.88 170 GLU A CA 1
ATOM 1340 C C . GLU A 1 170 ? -20.019 0.066 3.803 1.00 73.88 170 GLU A C 1
ATOM 1342 O O . GLU A 1 170 ? -20.295 0.950 4.621 1.00 73.88 170 GLU A O 1
ATOM 1347 N N . THR A 1 171 ? -20.241 -1.224 4.052 1.00 71.56 171 THR A N 1
ATOM 1348 C CA . THR A 1 171 ? -20.791 -1.708 5.321 1.00 71.56 171 THR A CA 1
ATOM 1349 C C . THR A 1 171 ? -19.814 -1.420 6.455 1.00 71.56 171 THR A C 1
ATOM 1351 O O . THR A 1 171 ? -20.230 -0.947 7.512 1.00 71.56 171 THR A O 1
ATOM 1354 N N . ILE A 1 172 ? -18.511 -1.585 6.209 1.00 75.75 172 ILE A N 1
ATOM 1355 C CA . ILE A 1 172 ? -17.452 -1.256 7.172 1.00 75.75 172 ILE A CA 1
ATOM 1356 C C . ILE A 1 172 ? -17.422 0.250 7.436 1.00 75.75 172 ILE A C 1
ATOM 1358 O O . ILE A 1 172 ? -17.509 0.662 8.592 1.00 75.75 172 ILE A O 1
ATOM 1362 N N . GLU A 1 173 ? -17.398 1.091 6.394 1.00 73.12 173 GLU A N 1
ATOM 1363 C CA . GLU A 1 173 ? -17.453 2.554 6.559 1.00 73.12 173 GLU A CA 1
ATOM 1364 C C . GLU A 1 173 ? -18.696 2.993 7.356 1.00 73.12 173 GLU A C 1
ATOM 1366 O O . GLU A 1 173 ? -18.623 3.871 8.222 1.00 73.12 173 GLU A O 1
ATOM 1371 N N . LYS A 1 174 ? -19.851 2.369 7.103 1.00 79.38 174 LYS A N 1
ATOM 1372 C CA . LYS A 1 174 ? -21.101 2.642 7.824 1.00 79.38 174 LYS A CA 1
ATOM 1373 C C . LYS A 1 174 ? -21.025 2.203 9.286 1.00 79.38 174 LYS A C 1
ATOM 1375 O O . LYS A 1 174 ? -21.514 2.930 10.152 1.00 79.38 174 LYS A O 1
ATOM 1380 N N . CYS A 1 175 ? -20.410 1.060 9.576 1.00 74.38 175 CYS A N 1
ATOM 1381 C CA . CYS A 1 175 ? -20.176 0.583 10.938 1.00 74.38 175 CYS A CA 1
ATOM 1382 C C . CYS A 1 175 ? -19.222 1.507 11.700 1.00 74.38 175 CYS A C 1
ATOM 1384 O O . CYS A 1 175 ? -19.549 1.925 12.808 1.00 74.38 175 CYS A O 1
ATOM 1386 N N . LEU A 1 176 ? -18.119 1.936 11.086 1.00 75.00 176 LEU A N 1
ATOM 1387 C CA . LEU A 1 176 ? -17.176 2.887 11.689 1.00 75.00 176 LEU A CA 1
ATOM 1388 C C . LEU A 1 176 ? -17.840 4.223 12.024 1.00 75.00 176 LEU A C 1
ATOM 1390 O O . LEU A 1 176 ? -17.616 4.771 13.099 1.00 75.00 176 LEU A O 1
ATOM 1394 N N . LYS A 1 177 ? -18.731 4.724 11.158 1.00 79.88 177 LYS A N 1
ATOM 1395 C CA . LYS A 1 177 ? -19.522 5.938 11.438 1.00 79.88 177 LYS A CA 1
ATOM 1396 C C . LYS A 1 177 ? -20.480 5.778 12.617 1.00 79.88 177 LYS A C 1
ATOM 1398 O O . LYS A 1 177 ? -20.883 6.782 13.208 1.00 79.88 177 LYS A O 1
ATOM 1403 N N . LYS A 1 178 ? -20.878 4.550 12.955 1.00 80.88 178 LYS A N 1
ATOM 1404 C CA . LYS A 1 178 ? -21.708 4.245 14.129 1.00 80.88 178 LYS A CA 1
ATOM 1405 C C . LYS A 1 178 ? -20.883 4.057 15.398 1.00 80.88 178 LYS A C 1
ATOM 1407 O O . LYS A 1 178 ? -21.464 4.116 16.477 1.00 80.88 178 LYS A O 1
ATOM 1412 N N . VAL A 1 179 ? -19.564 3.875 15.303 1.00 80.38 179 VAL A N 1
ATOM 1413 C CA . VAL A 1 179 ? -18.700 3.803 16.483 1.00 80.38 179 VAL A CA 1
ATOM 1414 C C . VAL A 1 179 ? -18.754 5.140 17.224 1.00 80.38 179 VAL A C 1
ATOM 1416 O O . VAL A 1 179 ? -18.758 6.224 16.631 1.00 80.38 179 VAL A O 1
ATOM 1419 N N . ARG A 1 180 ? -18.880 5.065 18.546 1.00 79.69 180 ARG A N 1
ATOM 1420 C CA . ARG A 1 180 ? -18.989 6.207 19.446 1.00 79.69 180 ARG A CA 1
ATOM 1421 C C . ARG A 1 180 ? -17.962 6.057 20.566 1.00 79.69 180 ARG A C 1
ATOM 1423 O O . ARG A 1 180 ? -17.579 4.929 20.872 1.00 79.69 180 ARG A O 1
ATOM 1430 N N . PRO A 1 181 ? -17.532 7.160 21.202 1.00 80.00 181 PRO A N 1
ATOM 1431 C CA . PRO A 1 181 ? -16.475 7.115 22.214 1.00 80.00 181 PRO A CA 1
ATOM 1432 C C . PRO A 1 181 ? -16.806 6.223 23.422 1.00 80.00 181 PRO A C 1
ATOM 1434 O O . PRO A 1 181 ? -15.903 5.717 24.073 1.00 80.00 181 PRO A O 1
ATOM 1437 N N . TYR A 1 182 ? -18.090 6.004 23.709 1.00 82.62 182 TYR A N 1
ATOM 1438 C CA . TYR A 1 182 ? -18.546 5.158 24.811 1.00 82.62 182 TYR A CA 1
ATOM 1439 C C . TYR A 1 182 ? -18.541 3.653 24.500 1.00 82.62 182 TYR A C 1
ATOM 1441 O O . TYR A 1 182 ? -18.743 2.855 25.409 1.00 82.62 182 TYR A O 1
ATOM 1449 N N . HIS A 1 183 ? -18.320 3.237 23.249 1.00 85.44 183 HIS A N 1
ATOM 1450 C CA . HIS A 1 183 ? -18.219 1.812 22.931 1.00 85.44 183 HIS A CA 1
ATOM 1451 C C . HIS A 1 183 ? -16.928 1.215 23.495 1.00 85.44 183 HIS A C 1
ATOM 1453 O O . HIS A 1 183 ? -15.897 1.883 23.528 1.00 85.44 183 HIS A O 1
ATOM 1459 N N . GLY A 1 184 ? -16.992 -0.043 23.927 1.00 81.69 184 GLY A N 1
ATOM 1460 C CA . GLY A 1 184 ? -15.816 -0.849 24.242 1.00 81.69 184 GLY A CA 1
ATOM 1461 C C . GLY A 1 184 ? -15.231 -1.488 22.983 1.00 81.69 184 GLY A C 1
ATOM 1462 O O . GLY A 1 184 ? -15.908 -1.612 21.961 1.00 81.69 184 GLY A O 1
ATOM 1463 N N . LEU A 1 185 ? -13.969 -1.895 23.064 1.00 82.06 185 LEU A N 1
ATOM 1464 C CA . LEU A 1 185 ? -13.320 -2.721 22.051 1.00 82.06 185 LEU A CA 1
ATOM 1465 C C . LEU A 1 185 ? -13.239 -4.153 22.585 1.00 82.06 185 LEU A C 1
ATOM 1467 O O . LEU A 1 185 ? -12.954 -4.341 23.765 1.00 82.06 185 LEU A O 1
ATOM 1471 N N . LEU A 1 186 ? -13.476 -5.142 21.724 1.00 84.12 186 LEU A N 1
ATOM 1472 C CA . LEU A 1 186 ? -13.210 -6.544 22.028 1.00 84.12 186 LEU A CA 1
ATOM 1473 C C . LEU A 1 186 ? -12.205 -7.084 21.012 1.00 84.12 186 LEU A C 1
ATOM 1475 O O . LEU A 1 186 ? -12.491 -7.119 19.817 1.00 84.12 186 LEU A O 1
ATOM 1479 N N . LEU A 1 187 ? -11.024 -7.480 21.481 1.00 80.25 187 LEU A N 1
ATOM 1480 C CA . LEU A 1 187 ? -10.032 -8.146 20.641 1.00 80.25 187 LEU A CA 1
ATOM 1481 C C . LEU A 1 187 ? -10.451 -9.600 20.399 1.00 80.25 187 LEU A C 1
ATOM 1483 O O . LEU A 1 187 ? -10.712 -10.340 21.343 1.00 80.25 187 LEU A O 1
ATOM 1487 N N . LEU A 1 188 ? -10.489 -9.999 19.126 1.00 79.50 188 LEU A N 1
ATOM 1488 C CA . LEU A 1 188 ? -10.795 -11.372 18.701 1.00 79.50 188 LEU A CA 1
ATOM 1489 C C . LEU A 1 188 ? -9.586 -12.314 18.805 1.00 79.50 188 LEU A C 1
ATOM 1491 O O . LEU A 1 188 ? -9.728 -13.527 18.694 1.00 79.50 188 LEU A O 1
ATOM 1495 N N . VAL A 1 189 ? -8.395 -11.746 18.992 1.00 79.75 189 VAL A N 1
ATOM 1496 C CA . VAL A 1 189 ? -7.117 -12.449 19.102 1.00 79.75 189 VAL A CA 1
ATOM 1497 C C . VAL A 1 189 ? -6.430 -11.986 20.382 1.00 79.75 189 VAL A C 1
ATOM 1499 O O . VAL A 1 189 ? -6.581 -10.836 20.798 1.00 79.75 189 VAL A O 1
ATOM 1502 N N . GLU A 1 190 ? -5.673 -12.879 21.014 1.00 80.81 190 GLU A N 1
ATOM 1503 C CA . GLU A 1 190 ? -4.885 -12.542 22.198 1.00 80.81 190 GLU A CA 1
ATOM 1504 C C . GLU A 1 190 ? -3.914 -11.382 21.907 1.00 80.81 190 GLU A C 1
ATOM 1506 O O . GLU A 1 190 ? -3.256 -11.392 20.862 1.00 80.81 190 GLU A O 1
ATOM 1511 N N . PRO A 1 191 ? -3.757 -10.410 22.829 1.00 78.94 191 PRO A N 1
ATOM 1512 C CA . PRO A 1 191 ? -2.894 -9.247 22.620 1.00 78.94 191 PRO A CA 1
ATOM 1513 C C . PRO A 1 191 ? -1.455 -9.602 22.222 1.00 78.94 191 PRO A C 1
ATOM 1515 O O . PRO A 1 191 ? -0.870 -8.911 21.395 1.00 78.94 191 PRO A O 1
ATOM 1518 N N . CYS A 1 192 ? -0.891 -10.685 22.767 1.00 76.50 192 CYS A N 1
ATOM 1519 C CA . CYS A 1 192 ? 0.469 -11.127 22.444 1.00 76.50 192 CYS A CA 1
ATOM 1520 C C . CYS A 1 192 ? 0.587 -11.589 20.985 1.00 76.50 192 CYS A C 1
ATOM 1522 O O . CYS A 1 192 ? 1.443 -11.098 20.258 1.00 76.50 192 CYS A O 1
ATOM 1524 N N . LYS A 1 193 ? -0.338 -12.445 20.531 1.00 77.50 193 LYS A N 1
ATOM 1525 C CA . LYS A 1 193 ? -0.399 -12.912 19.137 1.00 77.50 193 LYS A CA 1
ATOM 1526 C C . LYS A 1 193 ? -0.676 -11.763 18.171 1.00 77.50 193 LYS A C 1
ATOM 1528 O O . LYS A 1 193 ? -0.092 -11.702 17.097 1.00 77.50 193 LYS A O 1
ATOM 1533 N N . LEU A 1 194 ? -1.528 -10.820 18.574 1.00 75.88 194 LEU A N 1
ATOM 1534 C CA . LEU A 1 194 ? -1.796 -9.614 17.799 1.00 75.88 194 LEU A CA 1
ATOM 1535 C C . LEU A 1 194 ? -0.517 -8.779 17.627 1.00 75.88 194 LEU A C 1
ATOM 1537 O O . LEU A 1 194 ? -0.206 -8.378 16.511 1.00 75.88 194 LEU A O 1
ATOM 1541 N N . LEU A 1 195 ? 0.256 -8.564 18.697 1.00 73.88 195 LEU A N 1
ATOM 1542 C CA . LEU A 1 195 ? 1.531 -7.837 18.645 1.00 73.88 195 LEU A CA 1
ATOM 1543 C C . LEU A 1 195 ? 2.600 -8.541 17.799 1.00 73.88 195 LEU A C 1
ATOM 1545 O O . LEU A 1 195 ? 3.416 -7.855 17.198 1.00 73.88 195 LEU A O 1
ATOM 1549 N N . GLU A 1 196 ? 2.585 -9.872 17.724 1.00 71.69 196 GLU A N 1
ATOM 1550 C CA . GLU A 1 196 ? 3.476 -10.645 16.846 1.00 71.69 196 GLU A CA 1
ATOM 1551 C C . GLU A 1 196 ? 3.078 -10.534 15.366 1.00 71.69 196 GLU A C 1
ATOM 1553 O O . GLU A 1 196 ? 3.944 -10.479 14.495 1.00 71.69 196 GLU A O 1
ATOM 1558 N N . THR A 1 197 ? 1.774 -10.465 15.070 1.00 67.12 197 THR A N 1
ATOM 1559 C CA . THR A 1 197 ? 1.269 -10.232 13.701 1.00 67.12 197 THR A CA 1
ATOM 1560 C C . THR A 1 197 ? 1.388 -8.776 13.255 1.00 67.12 197 THR A C 1
ATOM 1562 O O . THR A 1 197 ? 1.460 -8.486 12.060 1.00 67.12 197 THR A O 1
ATOM 1565 N N . LEU A 1 198 ? 1.398 -7.848 14.212 1.00 65.19 198 LEU A N 1
ATOM 1566 C CA . LEU A 1 198 ? 1.573 -6.427 13.974 1.00 65.19 198 LEU A CA 1
ATOM 1567 C C . LEU A 1 198 ? 3.037 -6.157 13.629 1.00 65.19 198 LEU A C 1
ATOM 1569 O O . LEU A 1 198 ? 3.963 -6.489 14.359 1.00 65.19 198 LEU A O 1
ATOM 1573 N N . ILE A 1 199 ? 3.237 -5.532 12.477 1.00 58.03 199 ILE A N 1
ATOM 1574 C CA . ILE A 1 199 ? 4.547 -5.212 11.911 1.00 58.03 199 ILE A CA 1
ATOM 1575 C C . ILE A 1 199 ? 5.407 -4.460 12.940 1.00 58.03 199 ILE A C 1
ATOM 1577 O O . ILE A 1 199 ? 4.905 -3.599 13.666 1.00 58.03 199 ILE A O 1
ATOM 1581 N N . ALA A 1 200 ? 6.724 -4.681 12.898 1.00 52.59 200 ALA A N 1
ATOM 1582 C CA . ALA A 1 200 ? 7.728 -3.938 13.670 1.00 52.59 200 ALA A CA 1
ATOM 1583 C C . ALA A 1 200 ? 7.687 -2.396 13.501 1.00 52.59 200 ALA A C 1
ATOM 1585 O O . ALA A 1 200 ? 8.253 -1.688 14.325 1.00 52.59 200 ALA A O 1
ATOM 1586 N N . ASP A 1 201 ? 7.001 -1.881 12.472 1.00 51.38 201 ASP A N 1
ATOM 1587 C CA . ASP A 1 201 ? 6.830 -0.444 12.188 1.00 51.38 201 ASP A CA 1
ATOM 1588 C C . ASP A 1 201 ? 5.396 0.048 12.459 1.00 51.38 201 ASP A C 1
ATOM 1590 O O . ASP A 1 201 ? 4.9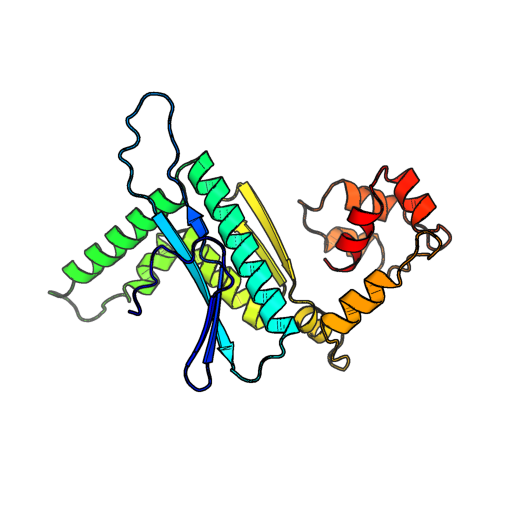86 1.110 11.979 1.00 51.38 201 ASP A O 1
ATOM 1594 N N . THR A 1 202 ? 4.590 -0.729 13.189 1.00 59.12 202 THR A N 1
ATOM 1595 C CA . THR A 1 202 ? 3.296 -0.233 13.658 1.00 59.12 202 THR A CA 1
ATOM 1596 C C . THR A 1 202 ? 3.513 0.990 14.532 1.00 59.12 202 THR A C 1
ATOM 1598 O O . THR A 1 202 ? 4.487 1.094 15.279 1.00 59.12 202 THR A O 1
ATOM 1601 N N . SER A 1 203 ? 2.616 1.963 14.378 1.00 64.44 203 SER A N 1
ATOM 1602 C CA . SER A 1 203 ? 2.662 3.196 15.150 1.00 64.44 203 SER A CA 1
ATOM 1603 C C . SER A 1 203 ? 2.814 2.830 16.632 1.00 64.44 203 SER A C 1
ATOM 1605 O O . SER A 1 203 ? 2.098 1.968 17.155 1.00 64.44 203 SER A O 1
ATOM 1607 N N . ASN A 1 204 ? 3.782 3.438 17.321 1.00 69.06 204 ASN A N 1
ATOM 1608 C CA . ASN A 1 204 ? 3.987 3.201 18.754 1.00 69.06 204 ASN A CA 1
ATOM 1609 C C . ASN A 1 204 ? 2.685 3.424 19.543 1.00 69.06 204 ASN A C 1
ATOM 1611 O O . ASN A 1 204 ? 2.487 2.872 20.622 1.00 69.06 204 ASN A O 1
ATOM 1615 N N . GLU A 1 205 ? 1.798 4.242 18.991 1.00 72.31 205 GLU A N 1
ATOM 1616 C CA . GLU A 1 205 ? 0.423 4.485 19.383 1.00 72.31 205 GLU A CA 1
ATOM 1617 C C . GLU A 1 205 ? -0.422 3.205 19.459 1.00 72.31 205 GLU A C 1
ATOM 1619 O O . GLU A 1 205 ? -1.062 2.969 20.484 1.00 72.31 205 GLU A O 1
ATOM 1624 N N . LEU A 1 206 ? -0.406 2.360 18.424 1.00 73.50 206 LEU A N 1
ATOM 1625 C CA . LEU A 1 206 ? -1.169 1.111 18.397 1.00 73.50 206 LEU A CA 1
ATOM 1626 C C . LEU A 1 206 ? -0.605 0.095 19.394 1.00 73.50 206 LEU A C 1
ATOM 1628 O O . LEU A 1 206 ? -1.363 -0.511 20.148 1.00 73.50 206 LEU A O 1
ATOM 1632 N N . ILE A 1 207 ? 0.723 -0.024 19.478 1.00 77.75 207 ILE A N 1
ATOM 1633 C CA . ILE A 1 207 ? 1.385 -0.906 20.453 1.00 77.75 207 ILE A CA 1
ATOM 1634 C C . ILE A 1 207 ? 1.023 -0.488 21.885 1.00 77.75 207 ILE A C 1
ATOM 1636 O O . ILE A 1 207 ? 0.697 -1.332 22.722 1.00 77.75 207 ILE A O 1
ATOM 1640 N N . LYS A 1 208 ? 1.049 0.817 22.185 1.00 78.25 208 LYS A N 1
ATOM 1641 C CA . LYS A 1 208 ? 0.629 1.351 23.491 1.00 78.25 208 LYS A CA 1
ATOM 1642 C C . LYS A 1 208 ? -0.841 1.054 23.771 1.00 78.25 208 LYS A C 1
ATOM 1644 O O . LYS A 1 208 ? -1.168 0.650 24.883 1.00 78.25 208 LYS A O 1
ATOM 1649 N N . LEU A 1 209 ? -1.708 1.214 22.776 1.00 78.94 209 LEU A N 1
ATOM 1650 C CA . LEU A 1 209 ? -3.136 0.948 22.915 1.00 78.94 209 LEU A CA 1
ATOM 1651 C C . LEU A 1 209 ? -3.412 -0.529 23.217 1.00 78.94 209 LEU A C 1
ATOM 1653 O O . LEU A 1 209 ? -4.165 -0.816 24.142 1.00 78.94 209 LEU A O 1
ATOM 1657 N N . VAL A 1 210 ? 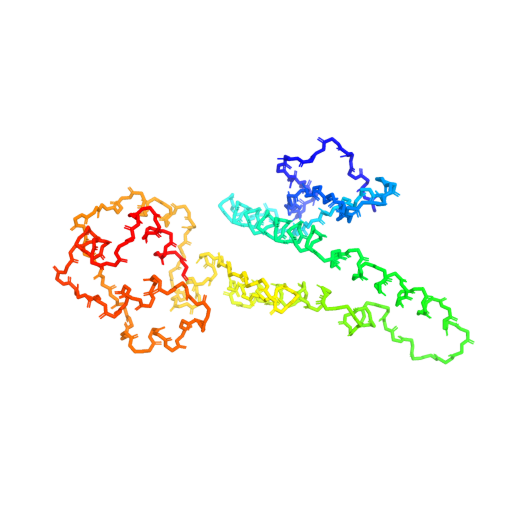-2.759 -1.455 22.511 1.00 81.75 210 VAL A N 1
ATOM 1658 C CA . VAL A 1 210 ? -2.891 -2.904 22.752 1.00 81.75 210 VAL A CA 1
ATOM 1659 C C . VAL A 1 210 ? -2.367 -3.292 24.138 1.00 81.75 210 VAL A C 1
ATOM 1661 O O . VAL A 1 210 ? -2.955 -4.144 24.794 1.00 81.75 210 VAL A O 1
ATOM 1664 N N . LYS A 1 211 ? -1.313 -2.632 24.635 1.00 81.88 211 LYS A N 1
ATOM 1665 C CA . LYS A 1 211 ? -0.786 -2.868 25.993 1.00 81.88 211 LYS A CA 1
ATOM 1666 C C . LYS A 1 211 ? -1.701 -2.353 27.110 1.00 81.88 211 LYS A C 1
ATOM 1668 O O . LYS A 1 211 ? -1.733 -2.946 28.181 1.00 81.88 211 LYS A O 1
ATOM 1673 N N . ILE A 1 212 ? -2.412 -1.247 26.885 1.00 84.19 212 ILE A N 1
ATOM 1674 C CA . ILE A 1 212 ? -3.318 -0.619 27.871 1.00 84.19 212 ILE A CA 1
ATOM 1675 C C . ILE A 1 212 ? -4.748 -1.181 27.767 1.00 84.19 212 ILE A C 1
ATOM 1677 O O . ILE A 1 212 ? -5.595 -0.936 28.633 1.00 84.19 212 ILE A O 1
ATOM 1681 N N . TYR A 1 213 ? -5.025 -1.920 26.694 1.00 84.00 213 TYR A N 1
ATOM 1682 C CA . TYR A 1 213 ? -6.334 -2.452 26.373 1.00 84.00 213 TYR A CA 1
ATOM 1683 C C . TYR A 1 213 ? -6.912 -3.291 27.519 1.00 84.00 213 TYR A C 1
ATOM 1685 O O . TYR A 1 213 ? -6.268 -4.157 28.108 1.00 84.00 213 TYR A O 1
ATOM 1693 N N . THR A 1 214 ? -8.181 -3.038 27.818 1.00 81.75 214 THR A N 1
ATOM 1694 C CA . THR A 1 214 ? -8.994 -3.851 28.719 1.00 81.75 214 THR A CA 1
ATOM 1695 C C . THR A 1 214 ? -10.419 -3.823 28.172 1.00 81.75 214 THR A C 1
ATOM 1697 O O . THR A 1 214 ? -10.901 -2.729 27.869 1.00 81.75 214 THR A O 1
ATOM 1700 N N . PRO A 1 215 ? -11.125 -4.964 28.074 1.00 80.44 215 PRO A N 1
ATOM 1701 C CA . PRO A 1 215 ? -12.471 -5.019 27.485 1.00 80.44 215 PRO A CA 1
ATOM 1702 C C . PRO A 1 215 ? -13.513 -4.177 28.245 1.00 80.44 215 PRO A C 1
ATOM 1704 O O . PRO A 1 215 ? -14.572 -3.869 27.713 1.00 80.44 215 PRO A O 1
ATOM 1707 N N . LEU A 1 216 ? -13.207 -3.781 29.485 1.00 81.75 216 LEU A N 1
ATOM 1708 C CA . LEU A 1 216 ? -14.059 -2.948 30.339 1.00 81.75 216 LEU A CA 1
ATOM 1709 C C . LEU A 1 216 ? -13.909 -1.439 30.079 1.00 81.75 216 LEU A C 1
ATOM 1711 O O . LEU A 1 216 ? -14.710 -0.648 30.575 1.00 81.75 216 LEU A O 1
ATOM 1715 N N . LYS A 1 217 ? -12.876 -1.013 29.341 1.00 84.06 217 LYS A N 1
ATOM 1716 C CA . LYS A 1 217 ? -12.626 0.406 29.061 1.00 84.06 217 LYS A CA 1
ATOM 1717 C C . LYS A 1 217 ? -13.360 0.841 27.794 1.00 84.06 217 LYS A C 1
ATOM 1719 O O . LYS A 1 217 ? -13.309 0.170 26.766 1.00 84.06 217 LYS A O 1
ATOM 1724 N N . SER A 1 218 ? -13.987 2.015 27.855 1.00 86.00 218 SER A N 1
ATOM 1725 C CA . SER A 1 218 ? -14.540 2.661 26.662 1.00 86.00 218 SER A CA 1
ATOM 1726 C C . SER A 1 218 ? -13.424 3.182 25.749 1.00 86.00 218 SER A C 1
ATOM 1728 O O . SER A 1 218 ? -12.323 3.492 26.216 1.00 86.00 218 SER A O 1
ATOM 1730 N N . LEU A 1 219 ? -13.710 3.346 24.457 1.00 81.62 219 LEU A N 1
ATOM 1731 C CA . LEU A 1 219 ? -12.788 3.934 23.480 1.00 81.62 219 LEU A CA 1
ATOM 1732 C C . LEU A 1 219 ? -12.324 5.335 23.892 1.00 81.62 219 LEU A C 1
ATOM 1734 O O . LEU A 1 219 ? -11.186 5.706 23.617 1.00 81.62 219 LEU A O 1
ATOM 1738 N N . HIS A 1 220 ? -13.174 6.104 24.573 1.00 83.38 220 HIS A N 1
ATOM 1739 C CA . HIS A 1 220 ? -12.824 7.411 25.115 1.00 83.38 220 HIS A CA 1
ATOM 1740 C C . HIS A 1 220 ? -11.713 7.293 26.159 1.00 83.38 220 HIS A C 1
ATOM 1742 O O . HIS A 1 220 ? -10.666 7.921 26.010 1.00 83.38 220 HIS A O 1
ATOM 1748 N N . THR A 1 221 ? -11.904 6.440 27.166 1.00 84.44 221 THR A N 1
ATOM 1749 C CA . THR A 1 221 ? -10.914 6.209 28.228 1.00 84.44 221 THR A CA 1
ATOM 1750 C C . THR A 1 221 ? -9.617 5.648 27.647 1.00 84.44 221 THR A C 1
ATOM 1752 O O . THR A 1 221 ? -8.535 6.133 27.956 1.00 84.44 221 THR A O 1
ATOM 1755 N N . LEU A 1 222 ? -9.726 4.702 26.709 1.00 82.88 222 LEU A N 1
ATOM 1756 C CA . LEU A 1 222 ? -8.575 4.127 26.015 1.00 82.88 222 LEU A CA 1
ATOM 1757 C C . LEU A 1 222 ? -7.805 5.179 25.198 1.00 82.88 222 LEU A C 1
ATOM 1759 O O . LEU A 1 222 ? -6.576 5.181 25.195 1.00 82.88 222 LEU A O 1
ATOM 1763 N N . SER A 1 223 ? -8.509 6.104 24.536 1.00 80.12 223 SER A N 1
ATOM 1764 C CA . SER A 1 223 ? -7.881 7.196 23.781 1.00 80.12 223 SER A CA 1
ATOM 1765 C C . SER A 1 223 ? -7.168 8.206 24.680 1.00 80.12 223 SER A C 1
ATOM 1767 O O . SER A 1 223 ? -6.100 8.694 24.308 1.00 80.12 223 SER A O 1
ATOM 1769 N N . GLN A 1 224 ? -7.715 8.482 25.870 1.00 83.12 224 GLN A N 1
ATOM 1770 C CA . GLN A 1 224 ? -7.086 9.356 26.860 1.00 83.12 224 GLN A CA 1
ATOM 1771 C C . GLN A 1 224 ? -5.807 8.724 27.410 1.00 83.12 224 GLN A C 1
ATOM 1773 O O . GLN A 1 224 ? -4.758 9.371 27.399 1.00 83.12 224 GLN A O 1
ATOM 1778 N N . ASP A 1 225 ? -5.870 7.447 27.790 1.00 81.75 225 ASP A N 1
ATOM 1779 C CA . ASP A 1 225 ? -4.721 6.712 28.324 1.00 81.75 225 ASP A CA 1
ATOM 1780 C C . ASP A 1 225 ? -3.599 6.578 27.278 1.00 81.75 225 ASP A C 1
ATOM 1782 O O . ASP A 1 225 ? -2.418 6.747 27.588 1.00 81.75 225 ASP A O 1
ATOM 1786 N N . ALA A 1 226 ? -3.957 6.333 26.012 1.00 77.19 226 ALA A N 1
ATOM 1787 C CA . ALA A 1 226 ? -3.003 6.224 24.908 1.00 77.19 226 ALA A CA 1
ATOM 1788 C C . ALA A 1 226 ? -2.534 7.588 24.352 1.00 77.19 226 ALA A C 1
ATOM 1790 O O . ALA A 1 226 ? -1.633 7.625 23.511 1.00 77.19 226 ALA A O 1
ATOM 1791 N N . ARG A 1 227 ? -3.112 8.709 24.819 1.00 75.38 227 ARG A N 1
ATOM 1792 C CA . ARG A 1 227 ? -2.891 10.083 24.316 1.00 75.38 227 ARG A CA 1
ATOM 1793 C C . ARG A 1 227 ? -3.125 10.223 22.806 1.00 75.38 227 ARG A C 1
ATOM 1795 O O . ARG A 1 227 ? -2.366 10.895 22.106 1.00 75.38 227 ARG A O 1
ATOM 1802 N N . LEU A 1 228 ? -4.183 9.593 22.300 1.00 71.19 228 LEU A N 1
ATOM 1803 C CA . LEU A 1 228 ? -4.521 9.568 20.875 1.00 71.19 228 LEU A CA 1
ATOM 1804 C C . LEU A 1 228 ? -5.742 10.429 20.565 1.00 71.19 228 LEU A C 1
ATOM 1806 O O . LEU A 1 228 ? -6.676 10.542 21.354 1.00 71.19 228 LEU A O 1
ATOM 1810 N N . LYS A 1 229 ? -5.774 10.991 19.353 1.00 69.62 229 LYS A N 1
ATOM 1811 C CA . LYS A 1 229 ? -7.000 11.586 18.811 1.00 69.62 229 LYS A CA 1
ATOM 1812 C C . LYS A 1 229 ? -7.976 10.459 18.464 1.00 69.62 229 LYS A C 1
ATOM 1814 O O . LYS A 1 229 ? -7.610 9.539 17.738 1.00 69.62 229 LYS A O 1
ATOM 1819 N N . LEU A 1 230 ? -9.232 10.570 18.899 1.00 60.12 230 LEU A N 1
ATOM 1820 C CA . LEU A 1 230 ? -10.291 9.583 18.621 1.00 60.12 230 LEU A CA 1
ATOM 1821 C C . LEU A 1 230 ? -10.474 9.276 17.121 1.00 60.12 230 LEU A C 1
ATOM 1823 O O . LEU A 1 230 ? -10.791 8.148 16.760 1.00 60.12 230 LEU A O 1
ATOM 1827 N N . GLN A 1 231 ? -10.218 10.252 16.244 1.00 62.44 231 GLN A N 1
ATOM 1828 C CA . GLN A 1 231 ? -10.245 10.062 14.786 1.00 62.44 231 GLN A CA 1
ATOM 1829 C C . GLN A 1 231 ? -9.139 9.127 14.277 1.00 62.44 231 GLN A C 1
ATOM 1831 O O . GLN A 1 231 ? -9.324 8.425 13.286 1.00 62.44 231 GLN A O 1
ATOM 1836 N N . SER A 1 232 ? -7.989 9.090 14.953 1.00 56.59 232 SER A N 1
ATOM 1837 C CA . SER A 1 232 ? -6.943 8.119 14.644 1.00 56.59 232 SER A CA 1
ATOM 1838 C C . SER A 1 232 ? -7.385 6.716 15.066 1.00 56.59 232 SER A C 1
ATOM 1840 O O . SER A 1 232 ? -7.184 5.779 14.305 1.00 56.59 232 SER A O 1
ATOM 1842 N N . CYS A 1 233 ? -8.069 6.574 16.212 1.00 52.62 233 CYS A N 1
ATOM 1843 C CA . CYS A 1 233 ? -8.600 5.292 16.701 1.00 52.62 233 CYS A CA 1
ATOM 1844 C C . CYS A 1 233 ? -9.566 4.615 15.719 1.00 52.62 233 CYS A C 1
ATOM 1846 O O . CYS A 1 233 ? -9.498 3.402 15.557 1.00 52.62 233 CYS A O 1
ATOM 1848 N N . SER A 1 234 ? -10.422 5.368 15.019 1.00 55.16 234 SER A N 1
ATOM 1849 C CA . SER A 1 234 ? -11.314 4.781 14.008 1.00 55.16 234 SER A CA 1
ATOM 1850 C C . SER A 1 234 ? -10.578 4.253 12.778 1.00 55.16 234 SER A C 1
ATOM 1852 O O . SER A 1 234 ? -11.036 3.288 12.180 1.00 55.16 234 SER A O 1
ATOM 1854 N N . ASN A 1 235 ? -9.443 4.853 12.407 1.00 57.44 235 ASN A N 1
ATOM 1855 C CA . ASN A 1 235 ? -8.649 4.378 11.272 1.00 57.44 235 ASN A CA 1
ATOM 1856 C C . ASN A 1 235 ? -7.908 3.074 11.604 1.00 57.44 235 ASN A C 1
ATOM 1858 O O . ASN A 1 235 ? -7.757 2.236 10.723 1.00 57.44 235 ASN A O 1
ATOM 1862 N N . TRP A 1 236 ? -7.519 2.883 12.871 1.00 57.81 236 TRP A N 1
ATOM 1863 C CA . TRP A 1 236 ? -6.885 1.649 13.352 1.00 57.81 236 TRP A CA 1
ATOM 1864 C C . TRP A 1 236 ? -7.828 0.443 13.382 1.00 57.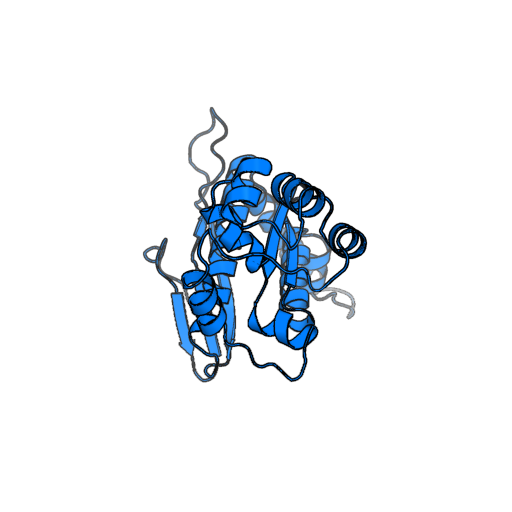81 236 TRP A C 1
ATOM 1866 O O . TRP A 1 236 ? -7.359 -0.681 13.322 1.00 57.81 236 TRP A O 1
ATOM 1876 N N . LEU A 1 237 ? -9.147 0.650 13.452 1.00 56.91 237 LEU A N 1
ATOM 1877 C CA . LEU A 1 237 ? -10.125 -0.449 13.412 1.00 56.91 237 LEU A CA 1
ATOM 1878 C C . LEU A 1 237 ? -10.240 -1.115 12.029 1.00 56.91 237 LEU A C 1
ATOM 1880 O O . LEU A 1 237 ? -10.946 -2.110 11.899 1.00 56.91 237 LEU A O 1
ATOM 1884 N N . VAL A 1 238 ? -9.613 -0.542 10.997 1.00 49.72 238 VAL A N 1
ATOM 1885 C CA . VAL A 1 238 ? -9.737 -0.975 9.592 1.00 49.72 238 VAL A CA 1
ATOM 1886 C C . VAL A 1 238 ? -8.447 -1.589 9.053 1.00 49.72 238 VAL A C 1
ATOM 1888 O O . VAL A 1 238 ? -8.490 -2.358 8.095 1.00 49.72 238 VAL A O 1
ATOM 1891 N N . THR A 1 239 ? -7.309 -1.208 9.632 1.00 42.84 239 THR A N 1
ATOM 1892 C CA . THR A 1 239 ? -5.969 -1.723 9.314 1.00 42.84 239 THR A CA 1
ATOM 1893 C C . THR A 1 239 ? -5.643 -2.936 10.153 1.00 42.84 239 THR A C 1
ATOM 1895 O O . THR A 1 239 ? -5.187 -3.930 9.555 1.00 42.84 239 THR A O 1
#